Protein AF-A0A7W0QG74-F1 (afdb_monomer_lite)

Radius of gyration: 20.18 Å; chains: 1; bounding box: 49×57×48 Å

pLDDT: mean 87.04, std 14.4, range [30.83, 98.38]

Secondary structure (DSSP, 8-state):
-------PPTTSHHHHHHHHHHHHHHHHHHTTHHHHHHHHHHHHHTTS-HHHHHHHHHHHHSS-HHHHHHHHHHHHHHHHHH--TT---PPPPEEEEEE-PSS--HHHHHHHHHTTPPTTTEEEETTEEEEEEE-SSSEEEEEEEE-TTSSEEEEEEEESSGGGHHHHHHHHHHHTTTT--HHHHHHHHTTSTTTHHHHHHSTT------S-HHHHHHHHHHTTTS-HHHHHHHHHHHHHHHPPBPPHHHHHHHTT--BPPPPHHHHHHS-GGGG---

Structure (mmCIF, N/CA/C/O backbone):
data_AF-A0A7W0QG74-F1
#
_entry.id   AF-A0A7W0QG74-F1
#
loop_
_atom_site.group_PDB
_atom_site.id
_atom_site.type_symbol
_atom_site.label_atom_id
_atom_site.label_alt_id
_atom_site.label_comp_id
_atom_site.label_asym_id
_atom_site.label_entity_id
_atom_site.label_seq_id
_atom_site.pdbx_PDB_ins_code
_atom_site.Cartn_x
_atom_site.Cartn_y
_atom_site.Cartn_z
_atom_site.occupancy
_atom_site.B_iso_or_equiv
_atom_site.auth_seq_id
_atom_site.auth_comp_id
_atom_site.auth_asym_id
_atom_site.auth_atom_id
_atom_site.pdbx_PDB_model_num
ATOM 1 N N . MET A 1 1 ? 2.293 30.621 -24.567 1.00 30.83 1 MET A N 1
ATOM 2 C CA . MET A 1 1 ? 0.925 30.107 -24.345 1.00 30.83 1 MET A CA 1
ATOM 3 C C . MET A 1 1 ? 0.983 29.151 -23.170 1.00 30.83 1 MET A C 1
ATOM 5 O O . MET A 1 1 ? 1.614 28.112 -23.285 1.00 30.83 1 MET A O 1
ATOM 9 N N . SER A 1 2 ? 0.441 29.569 -22.026 1.00 33.12 2 SER A N 1
ATOM 10 C CA . SER A 1 2 ? 0.371 28.753 -20.812 1.00 33.12 2 SER A CA 1
ATOM 11 C C . SER A 1 2 ? -0.749 27.734 -20.999 1.00 33.12 2 SER A C 1
ATOM 13 O O . SER A 1 2 ? -1.915 28.120 -21.055 1.00 33.12 2 SER A O 1
ATOM 15 N N . VAL A 1 3 ? -0.406 26.462 -21.194 1.00 32.09 3 VAL A N 1
ATOM 16 C CA . VAL A 1 3 ? -1.398 25.384 -21.181 1.00 32.09 3 VAL A CA 1
ATOM 17 C C . VAL A 1 3 ? -1.675 25.088 -19.716 1.00 32.09 3 VAL A C 1
ATOM 19 O O . VAL A 1 3 ? -0.795 24.616 -18.999 1.00 32.09 3 VAL A O 1
ATOM 22 N N . ALA A 1 4 ? -2.880 25.427 -19.262 1.00 32.12 4 ALA A N 1
ATOM 23 C CA . ALA A 1 4 ? -3.375 25.002 -17.965 1.00 32.12 4 ALA A CA 1
ATOM 24 C C . ALA A 1 4 ? -3.271 23.472 -17.891 1.00 32.12 4 ALA A C 1
ATOM 26 O O . ALA A 1 4 ? -3.834 22.769 -18.732 1.00 32.12 4 ALA A O 1
ATOM 27 N N . LEU A 1 5 ? -2.519 22.968 -16.912 1.00 40.34 5 LEU A N 1
ATOM 28 C CA . LEU A 1 5 ? -2.449 21.547 -16.589 1.00 40.34 5 LEU A CA 1
ATOM 29 C C . LEU A 1 5 ? -3.816 21.128 -16.036 1.00 40.34 5 LEU A C 1
ATOM 31 O O . LEU A 1 5 ? -4.042 21.125 -14.831 1.00 40.34 5 LEU A O 1
ATOM 35 N N . GLY A 1 6 ? -4.750 20.836 -16.939 1.00 38.78 6 GLY A N 1
ATOM 36 C CA . GLY A 1 6 ? -6.003 20.182 -16.599 1.00 38.78 6 GLY A CA 1
ATOM 37 C C . GLY A 1 6 ? -5.719 18.812 -15.988 1.00 38.78 6 GLY A C 1
ATOM 38 O O . GLY A 1 6 ? -4.772 18.124 -16.385 1.00 38.78 6 GLY A O 1
ATOM 39 N N . THR A 1 7 ? -6.533 18.444 -15.004 1.00 40.59 7 THR A N 1
ATOM 40 C CA . THR A 1 7 ? -6.571 17.120 -14.385 1.00 40.59 7 THR A CA 1
ATOM 41 C C . THR A 1 7 ? -6.903 16.089 -15.467 1.00 40.59 7 THR A C 1
ATOM 43 O O . THR A 1 7 ? -8.057 15.920 -15.849 1.00 40.59 7 THR A O 1
ATOM 46 N N . THR A 1 8 ? -5.880 15.455 -16.036 1.00 51.53 8 THR A N 1
ATOM 47 C CA . THR A 1 8 ? -6.031 14.335 -16.970 1.00 51.53 8 THR A CA 1
ATOM 48 C C . THR A 1 8 ? -6.591 13.142 -16.205 1.00 51.53 8 THR A C 1
ATOM 50 O O . THR A 1 8 ? -6.078 12.811 -15.138 1.00 51.53 8 THR A O 1
ATOM 53 N N . ALA A 1 9 ? -7.648 12.516 -16.723 1.00 40.72 9 ALA A N 1
ATOM 54 C CA . ALA A 1 9 ? -8.235 11.340 -16.090 1.00 40.72 9 ALA A CA 1
ATOM 55 C C . ALA A 1 9 ? -7.225 10.170 -16.084 1.00 40.72 9 ALA A C 1
ATOM 57 O O . ALA A 1 9 ? -6.498 10.011 -17.076 1.00 40.72 9 ALA A O 1
ATOM 58 N N . PRO A 1 10 ? -7.180 9.354 -15.014 1.00 51.50 10 PRO A N 1
ATOM 59 C CA . PRO A 1 10 ? -6.338 8.160 -14.961 1.00 51.50 10 PRO A CA 1
ATOM 60 C C . PRO A 1 10 ? -6.554 7.257 -16.187 1.00 51.50 10 PRO A C 1
ATOM 62 O O . PRO A 1 10 ? -7.698 7.003 -16.562 1.00 51.50 10 PRO A O 1
ATOM 65 N N . GLY A 1 11 ? -5.467 6.790 -16.810 1.00 52.03 11 GLY A N 1
ATOM 66 C CA . GLY A 1 11 ? -5.492 5.920 -17.999 1.00 52.03 11 GLY A CA 1
ATOM 67 C C . GLY A 1 11 ? -5.787 6.622 -19.334 1.00 52.03 11 GLY A C 1
ATOM 68 O O . GLY A 1 11 ? -6.129 5.969 -20.317 1.00 52.03 11 GLY A O 1
ATOM 69 N N . SER A 1 12 ? -5.718 7.957 -19.381 1.00 51.31 12 SER A N 1
ATOM 70 C CA . SER A 1 12 ? -5.762 8.713 -20.641 1.00 51.31 12 SER A CA 1
ATOM 71 C C . SER A 1 12 ? -4.375 8.785 -21.307 1.00 51.31 12 SER A C 1
ATOM 73 O O . SER A 1 12 ? -3.369 8.765 -20.605 1.00 51.31 12 SER A O 1
ATOM 75 N N . PRO A 1 13 ? -4.266 8.983 -22.636 1.00 60.94 13 PRO A N 1
ATOM 76 C CA . PRO A 1 13 ? -2.965 9.003 -23.320 1.00 60.94 13 PRO A CA 1
ATOM 77 C C . PRO A 1 13 ? -1.974 10.046 -22.779 1.00 60.94 13 PRO A C 1
ATOM 79 O O . PRO A 1 13 ? -0.763 9.844 -22.817 1.00 60.94 13 PRO A O 1
ATOM 82 N N . ASP A 1 14 ? -2.476 11.182 -22.286 1.00 57.97 14 ASP A N 1
ATOM 83 C CA . ASP A 1 14 ? -1.641 12.222 -21.678 1.00 57.97 14 ASP A CA 1
ATOM 84 C C . ASP A 1 14 ? -1.279 11.915 -20.218 1.00 57.97 14 ASP A C 1
ATOM 86 O O . ASP A 1 14 ? -0.224 12.351 -19.757 1.00 57.97 14 ASP A O 1
ATOM 90 N N . TRP A 1 15 ? -2.113 11.146 -19.510 1.00 53.53 15 TRP A N 1
ATOM 91 C CA . TRP A 1 15 ? -1.789 10.562 -18.206 1.00 53.53 15 TRP A CA 1
ATOM 92 C C . TRP A 1 15 ? -0.672 9.520 -18.355 1.00 53.53 15 TRP A C 1
ATOM 94 O O . TRP A 1 15 ? 0.360 9.636 -17.702 1.00 53.53 15 TRP A O 1
ATOM 104 N N . ASP A 1 16 ? -0.800 8.606 -19.318 1.00 62.06 16 ASP A N 1
ATOM 105 C CA . ASP A 1 16 ? 0.194 7.558 -19.580 1.00 62.06 16 ASP A CA 1
ATOM 106 C C . ASP A 1 16 ? 1.558 8.143 -19.982 1.00 62.06 16 ASP A C 1
ATOM 108 O O . ASP A 1 16 ? 2.605 7.654 -19.564 1.00 62.06 16 ASP A O 1
ATOM 112 N N . ARG A 1 17 ? 1.570 9.250 -20.741 1.00 69.69 17 ARG A N 1
ATOM 113 C CA . ARG A 1 17 ? 2.806 9.988 -21.057 1.00 69.69 17 ARG A CA 1
ATOM 114 C C . ARG A 1 17 ? 3.457 10.622 -19.829 1.00 69.69 17 ARG A C 1
ATOM 116 O O . ARG A 1 17 ? 4.683 10.680 -19.768 1.00 69.69 17 ARG A O 1
ATOM 123 N N . ARG A 1 18 ? 2.673 11.157 -18.885 1.00 65.06 18 ARG A N 1
ATOM 124 C CA . ARG A 1 18 ? 3.213 11.742 -17.644 1.00 65.06 18 ARG A CA 1
ATOM 125 C C . ARG A 1 18 ? 3.793 10.656 -16.744 1.00 65.06 18 ARG A C 1
ATOM 127 O O . ARG A 1 18 ? 4.914 10.826 -16.263 1.00 65.06 18 ARG A O 1
ATOM 134 N N . ASP A 1 19 ? 3.076 9.547 -16.594 1.00 65.88 19 ASP A N 1
ATOM 135 C CA . ASP A 1 19 ? 3.521 8.379 -15.832 1.00 65.88 19 ASP A CA 1
ATOM 136 C C . ASP A 1 19 ? 4.810 7.791 -16.409 1.00 65.88 19 ASP A C 1
ATOM 138 O O . ASP A 1 19 ? 5.754 7.545 -15.659 1.00 65.88 19 ASP A O 1
ATOM 142 N N . ASP A 1 20 ? 4.914 7.682 -17.737 1.00 78.62 20 ASP A N 1
ATOM 143 C CA . ASP A 1 20 ? 6.142 7.245 -18.411 1.00 78.62 20 ASP A CA 1
ATOM 144 C C . ASP A 1 20 ? 7.333 8.168 -18.103 1.00 78.62 20 ASP A C 1
ATOM 146 O O . ASP A 1 20 ? 8.432 7.703 -17.797 1.00 78.62 20 ASP A O 1
ATOM 150 N N . VAL A 1 21 ? 7.134 9.491 -18.104 1.00 85.81 21 VAL A N 1
ATOM 151 C CA . VAL A 1 21 ? 8.206 10.451 -17.786 1.00 85.81 21 VAL A CA 1
ATOM 152 C C . VAL A 1 21 ? 8.664 10.329 -16.331 1.00 85.81 21 VAL A C 1
ATOM 154 O O . VAL A 1 21 ? 9.871 10.342 -16.079 1.00 85.81 21 VAL A O 1
ATOM 157 N N . VAL A 1 22 ? 7.742 10.202 -15.371 1.00 87.00 22 VAL A N 1
ATOM 158 C CA . VAL A 1 22 ? 8.085 10.047 -13.945 1.00 87.00 22 VAL A CA 1
ATOM 159 C C . VAL A 1 22 ? 8.779 8.707 -13.694 1.00 87.00 22 VAL A C 1
ATOM 161 O O . VAL A 1 22 ? 9.825 8.680 -13.043 1.00 87.00 22 VAL A O 1
ATOM 164 N N . ALA A 1 23 ? 8.266 7.617 -14.268 1.00 81.06 23 ALA A N 1
ATOM 165 C CA . ALA A 1 23 ? 8.884 6.295 -14.221 1.00 81.06 23 ALA A CA 1
ATOM 166 C C . ALA A 1 23 ? 10.320 6.315 -14.760 1.00 81.06 23 ALA A C 1
ATOM 168 O O . ALA A 1 23 ? 11.254 5.877 -14.083 1.00 81.06 23 ALA A O 1
ATOM 169 N N . ARG A 1 24 ? 10.531 6.898 -15.946 1.00 85.31 24 ARG A N 1
ATOM 170 C CA . ARG A 1 24 ? 11.862 7.031 -16.557 1.00 85.31 24 ARG A CA 1
ATOM 171 C C . ARG A 1 24 ? 12.789 7.923 -15.743 1.00 85.31 24 ARG A C 1
ATOM 173 O O . ARG A 1 24 ? 13.964 7.592 -15.596 1.00 85.31 24 ARG A O 1
ATOM 180 N N . ALA A 1 25 ? 12.285 9.026 -15.188 1.00 90.75 25 ALA A N 1
ATOM 181 C CA . ALA A 1 25 ? 13.070 9.881 -14.304 1.00 90.75 25 ALA A CA 1
ATOM 182 C C . ALA A 1 25 ? 13.593 9.097 -13.103 1.00 90.75 25 ALA A C 1
ATOM 184 O O . ALA A 1 25 ? 14.765 9.205 -12.751 1.00 90.75 25 ALA A O 1
ATOM 185 N N . VAL A 1 26 ? 12.736 8.282 -12.497 1.00 87.31 26 VAL A N 1
ATOM 186 C CA . VAL A 1 26 ? 13.091 7.480 -11.333 1.00 87.31 26 VAL A CA 1
ATOM 187 C C . VAL A 1 26 ? 14.023 6.325 -11.673 1.00 87.31 26 VAL A C 1
ATOM 189 O O . VAL A 1 26 ? 14.961 6.092 -10.914 1.00 87.31 26 VAL A O 1
ATOM 192 N N . ALA A 1 27 ? 13.852 5.666 -12.818 1.00 83.19 27 ALA A N 1
ATOM 193 C CA . ALA A 1 27 ? 14.811 4.675 -13.302 1.00 83.19 27 ALA A CA 1
ATOM 194 C C . ALA A 1 27 ? 16.211 5.293 -13.478 1.00 83.19 27 ALA A C 1
ATOM 196 O O . ALA A 1 27 ? 17.191 4.783 -12.944 1.00 83.19 27 ALA A O 1
ATOM 197 N N . LEU A 1 28 ? 16.303 6.469 -14.110 1.00 88.12 28 LEU A N 1
ATOM 198 C CA . LEU A 1 28 ? 17.567 7.199 -14.263 1.00 88.12 28 LEU A CA 1
ATOM 199 C C . LEU A 1 28 ? 18.150 7.670 -12.916 1.00 88.12 28 LEU A C 1
ATOM 201 O O . LEU A 1 28 ? 19.370 7.701 -12.739 1.00 88.12 28 LEU A O 1
ATOM 205 N N . ILE A 1 29 ? 17.302 8.030 -11.946 1.00 89.69 29 ILE A N 1
ATOM 206 C CA . ILE A 1 29 ? 17.726 8.321 -10.568 1.00 89.69 29 ILE A CA 1
ATOM 207 C C . ILE A 1 29 ? 18.303 7.066 -9.905 1.00 89.69 29 ILE A C 1
ATOM 209 O O . ILE A 1 29 ? 19.364 7.148 -9.288 1.00 89.69 29 ILE A O 1
ATOM 213 N N . ALA A 1 30 ? 17.641 5.916 -10.040 1.00 82.25 30 ALA A N 1
ATOM 214 C CA . ALA A 1 30 ? 18.118 4.647 -9.498 1.00 82.25 30 ALA A CA 1
ATOM 215 C C . ALA A 1 30 ? 19.463 4.237 -10.123 1.00 82.25 30 ALA A C 1
ATOM 217 O O . ALA A 1 30 ? 20.359 3.779 -9.412 1.00 82.25 30 ALA A O 1
ATOM 218 N N . ASP A 1 31 ? 19.649 4.532 -11.412 1.00 84.50 31 ASP A N 1
ATOM 219 C CA . ASP A 1 31 ? 20.913 4.371 -12.136 1.00 84.50 31 ASP A CA 1
ATOM 220 C C . ASP A 1 31 ? 21.984 5.400 -11.740 1.00 84.50 31 ASP A C 1
ATOM 222 O O . ASP A 1 31 ? 23.111 5.340 -12.236 1.00 84.50 31 ASP A O 1
ATOM 226 N N . GLY A 1 32 ? 21.684 6.359 -10.859 1.00 86.75 32 GLY A N 1
ATOM 227 C CA . GLY A 1 32 ? 22.629 7.329 -10.299 1.00 86.75 32 GLY A CA 1
ATOM 228 C C . GLY A 1 32 ? 22.914 8.551 -11.179 1.00 86.75 32 GLY A C 1
ATOM 229 O O . GLY A 1 32 ? 23.973 9.172 -11.052 1.00 86.75 32 GLY A O 1
ATOM 230 N N . VAL A 1 33 ? 22.026 8.887 -12.123 1.00 91.56 33 VAL A N 1
ATOM 231 C CA . VAL A 1 33 ? 22.205 10.048 -13.019 1.00 91.56 33 VAL A CA 1
ATOM 232 C C . VAL A 1 33 ? 22.260 11.359 -12.237 1.00 91.56 33 VAL A C 1
ATOM 234 O O . VAL A 1 33 ? 23.093 12.212 -12.540 1.00 91.56 33 VAL A O 1
ATOM 237 N N . VAL A 1 34 ? 21.429 11.522 -11.202 1.00 93.75 34 VAL A N 1
ATOM 238 C CA . VAL A 1 34 ? 21.395 12.761 -10.406 1.00 93.75 34 VAL A CA 1
ATOM 239 C C . VAL A 1 34 ? 22.715 12.995 -9.679 1.00 93.75 34 VAL A C 1
ATOM 241 O O . VAL A 1 34 ? 23.185 14.127 -9.613 1.00 93.75 34 VAL A O 1
ATOM 244 N N . GLU A 1 35 ? 23.349 11.947 -9.172 1.00 91.88 35 GLU A N 1
ATOM 245 C CA . GLU A 1 35 ? 24.646 12.024 -8.511 1.00 91.88 35 GLU A CA 1
ATOM 246 C C . GLU A 1 35 ? 25.774 12.354 -9.489 1.00 91.88 35 GLU A C 1
ATOM 248 O O . GLU A 1 35 ? 26.699 13.077 -9.123 1.00 91.88 35 GLU A O 1
ATOM 253 N N . ARG A 1 36 ? 25.709 11.830 -10.719 1.00 93.62 36 ARG A N 1
ATOM 254 C CA . ARG A 1 36 ? 26.743 12.049 -11.740 1.00 93.62 36 ARG A CA 1
ATOM 255 C C . ARG A 1 36 ? 26.624 13.395 -12.447 1.00 93.62 36 ARG A C 1
ATOM 257 O O . ARG A 1 36 ? 27.647 13.992 -12.760 1.00 93.62 36 ARG A O 1
ATOM 264 N N . ALA A 1 37 ? 25.404 13.842 -12.731 1.00 93.38 37 ALA A N 1
ATOM 265 C CA . ALA A 1 37 ? 25.154 14.954 -13.648 1.00 93.38 37 ALA A CA 1
ATOM 266 C C . ALA A 1 37 ? 24.103 15.968 -13.156 1.00 93.38 37 ALA A C 1
ATOM 268 O O . ALA A 1 37 ? 23.914 17.021 -13.763 1.00 93.38 37 ALA A O 1
ATOM 269 N N . GLY A 1 38 ? 23.442 15.700 -12.028 1.00 94.56 38 GLY A N 1
ATOM 270 C CA . GLY A 1 38 ? 22.448 16.596 -11.445 1.00 94.56 38 GLY A CA 1
ATOM 271 C C . GLY A 1 38 ? 21.058 16.511 -12.086 1.00 94.56 38 GLY A C 1
ATOM 272 O O . GLY A 1 38 ? 20.815 15.820 -13.073 1.00 94.56 38 GLY A O 1
ATOM 273 N N . VAL A 1 39 ? 20.110 17.238 -11.488 1.00 95.00 39 VAL A N 1
ATOM 274 C CA . VAL A 1 39 ? 18.685 17.219 -11.881 1.00 95.00 39 VAL A CA 1
ATOM 275 C C . VAL A 1 39 ? 18.440 17.917 -13.224 1.00 95.00 39 VAL A C 1
ATOM 277 O O . VAL A 1 39 ? 17.511 17.557 -13.942 1.00 95.00 39 VAL A O 1
ATOM 280 N N . THR A 1 40 ? 19.265 18.903 -13.582 1.00 95.75 40 THR A N 1
ATOM 281 C CA . THR A 1 40 ? 19.149 19.600 -14.871 1.00 95.75 40 THR A CA 1
ATOM 282 C C . THR A 1 40 ? 19.456 18.667 -16.037 1.00 95.75 40 THR A C 1
ATOM 284 O O . THR A 1 40 ? 18.688 18.636 -16.996 1.00 95.75 40 THR A O 1
ATOM 287 N N . GLU A 1 41 ? 20.522 17.870 -15.934 1.00 94.88 41 GLU A N 1
ATOM 288 C CA . GLU A 1 41 ? 20.871 16.901 -16.977 1.00 94.88 41 GLU A CA 1
ATOM 289 C C . GLU A 1 41 ? 19.837 15.778 -17.058 1.00 94.88 41 GLU A C 1
ATOM 291 O O . GLU A 1 41 ? 19.390 15.432 -18.146 1.00 94.88 41 GLU A O 1
ATOM 296 N N . LEU A 1 42 ? 19.362 15.283 -15.909 1.00 95.06 42 LEU A N 1
ATOM 297 C CA . LEU A 1 42 ? 18.246 14.337 -15.864 1.00 95.06 42 LEU A CA 1
ATOM 298 C C . LEU A 1 42 ? 17.026 14.853 -16.649 1.00 95.06 42 LEU A C 1
ATOM 300 O O . L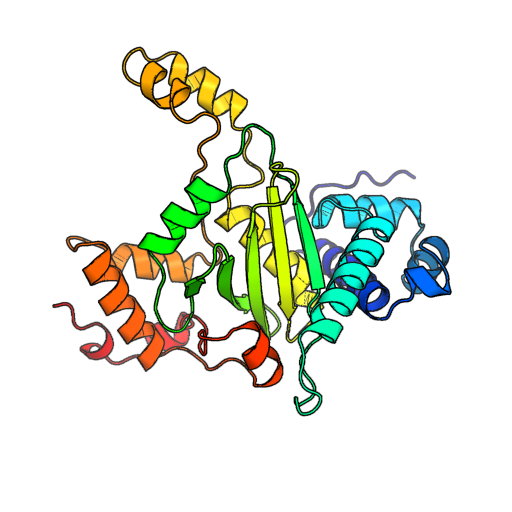EU A 1 42 ? 16.443 14.116 -17.439 1.00 95.06 42 LEU A O 1
ATOM 304 N N . ALA A 1 43 ? 16.643 16.118 -16.452 1.00 94.88 43 ALA A N 1
ATOM 305 C CA . ALA A 1 43 ? 15.521 16.722 -17.168 1.00 94.88 43 ALA A CA 1
ATOM 306 C C . ALA A 1 43 ? 15.789 16.831 -18.680 1.00 94.88 43 ALA A C 1
ATOM 308 O O . ALA A 1 43 ? 14.911 16.510 -19.482 1.00 94.88 43 ALA A O 1
ATOM 309 N N . SER A 1 44 ? 17.020 17.196 -19.060 1.00 93.25 44 SER A N 1
ATOM 310 C CA . SER A 1 44 ? 17.480 17.238 -20.455 1.00 93.25 44 SER A CA 1
ATOM 311 C C . SER A 1 44 ? 17.352 15.872 -21.142 1.00 93.25 44 SER A C 1
ATOM 313 O O . SER A 1 44 ? 16.769 15.777 -22.221 1.00 93.25 44 SER A O 1
ATOM 315 N N . MET A 1 45 ? 17.782 14.790 -20.479 1.00 91.50 45 MET A N 1
ATOM 316 C CA . MET A 1 45 ? 17.660 13.409 -20.981 1.00 91.50 45 MET A CA 1
ATOM 317 C C . MET A 1 45 ? 16.205 12.967 -21.205 1.00 91.50 45 MET A C 1
ATOM 319 O O . MET A 1 45 ? 15.935 12.093 -22.030 1.00 91.50 45 MET A O 1
ATOM 323 N N . LEU A 1 46 ? 15.265 13.563 -20.471 1.00 92.12 46 LEU A N 1
ATOM 324 C CA . LEU A 1 46 ? 13.827 13.310 -20.590 1.00 92.12 46 LEU A CA 1
ATOM 325 C C . LEU A 1 46 ? 13.131 14.271 -21.566 1.00 92.12 46 LEU A C 1
ATOM 327 O O . LEU A 1 46 ? 11.932 14.137 -21.796 1.00 92.12 46 LEU A O 1
ATOM 331 N N . GLY A 1 47 ? 13.860 15.232 -22.141 1.00 92.19 47 GLY A N 1
ATOM 332 C CA . GLY A 1 47 ? 13.321 16.218 -23.076 1.00 92.19 47 GLY A CA 1
ATOM 333 C C . GLY A 1 47 ? 12.402 17.263 -22.435 1.00 92.19 47 GLY A C 1
ATOM 334 O O . GLY A 1 47 ? 11.587 17.855 -23.141 1.00 92.19 47 GLY A O 1
ATOM 335 N N . ILE A 1 48 ? 12.506 17.500 -21.120 1.00 93.81 48 ILE A N 1
ATOM 336 C CA . ILE A 1 48 ? 11.676 18.472 -20.387 1.00 93.81 48 ILE A CA 1
ATOM 337 C C . ILE A 1 48 ? 12.517 19.448 -19.555 1.00 93.81 48 ILE A C 1
ATOM 339 O O . ILE A 1 48 ? 13.690 19.222 -19.268 1.00 93.81 48 ILE A O 1
ATOM 343 N N . GLY A 1 49 ? 11.919 20.567 -19.139 1.00 94.88 49 GLY A N 1
ATOM 344 C CA . GLY A 1 49 ? 12.594 21.533 -18.270 1.00 94.88 49 GLY A CA 1
ATOM 345 C C . GLY A 1 49 ? 12.727 21.033 -16.826 1.00 94.88 49 GLY A C 1
ATOM 346 O O . GLY A 1 49 ? 11.813 20.410 -16.293 1.00 94.88 49 GLY A O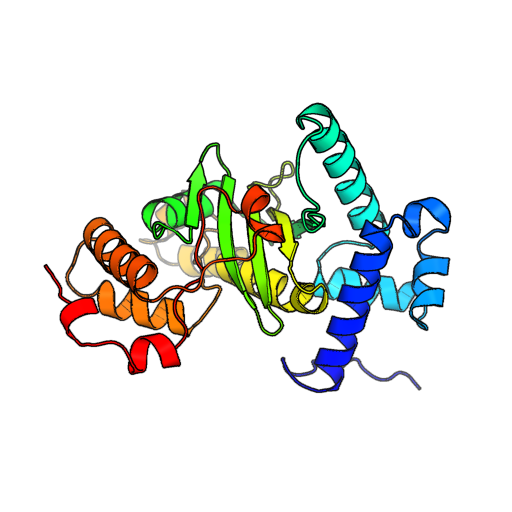 1
ATOM 347 N N . ALA A 1 50 ? 13.819 21.383 -16.135 1.00 94.50 50 ALA A N 1
ATOM 348 C CA . ALA A 1 50 ? 14.060 20.957 -14.748 1.00 94.50 50 ALA A CA 1
ATOM 349 C C . ALA A 1 50 ? 12.951 21.379 -13.765 1.00 94.50 50 ALA A C 1
ATOM 351 O O . ALA A 1 50 ? 12.645 20.654 -12.820 1.00 94.50 50 ALA A O 1
ATOM 352 N N . ARG A 1 51 ? 12.321 22.540 -13.985 1.00 93.06 51 ARG A N 1
ATOM 353 C CA . ARG A 1 51 ? 11.165 22.980 -13.193 1.00 93.06 51 ARG A CA 1
ATOM 354 C C . ARG A 1 51 ? 9.955 22.070 -13.410 1.00 93.06 51 ARG A C 1
ATOM 356 O O . ARG A 1 51 ? 9.376 21.613 -12.436 1.00 93.06 51 ARG A O 1
ATOM 363 N N . GLN A 1 52 ? 9.640 21.768 -14.668 1.00 92.25 52 GLN A N 1
ATOM 364 C CA . GLN A 1 52 ? 8.544 20.873 -15.033 1.00 92.25 52 GLN A CA 1
ATOM 365 C C . GLN A 1 52 ? 8.781 19.454 -14.499 1.00 92.25 52 GLN A C 1
ATOM 367 O O . GLN A 1 52 ? 7.857 18.848 -13.971 1.00 92.25 52 GLN A O 1
ATOM 372 N N . LEU A 1 53 ? 10.020 18.949 -14.565 1.00 93.56 53 LEU A N 1
ATOM 373 C CA . LEU A 1 53 ? 10.388 17.669 -13.956 1.00 93.56 53 LEU A CA 1
ATOM 374 C C . LEU A 1 53 ? 10.139 17.681 -12.444 1.00 93.56 53 LEU A C 1
ATOM 376 O O . LEU A 1 53 ? 9.535 16.753 -11.919 1.00 93.56 53 LEU A O 1
ATOM 380 N N . ASN A 1 54 ? 10.591 18.723 -11.739 1.00 93.19 54 ASN A N 1
ATOM 381 C CA . ASN A 1 54 ? 10.346 18.842 -10.301 1.00 93.19 54 ASN A CA 1
ATOM 382 C C . ASN A 1 54 ? 8.847 18.881 -9.987 1.00 93.19 54 ASN A C 1
ATOM 384 O O . ASN A 1 54 ? 8.413 18.168 -9.092 1.00 93.19 54 ASN A O 1
ATOM 388 N N . GLU A 1 55 ? 8.068 19.682 -10.714 1.00 89.81 55 GLU A N 1
ATOM 389 C CA . GLU A 1 55 ? 6.619 19.787 -10.526 1.00 89.81 55 GLU A CA 1
ATOM 390 C C . GLU A 1 55 ? 5.925 18.434 -10.756 1.00 89.81 55 GLU A C 1
ATOM 392 O O . GLU A 1 55 ? 5.151 18.013 -9.901 1.00 89.81 55 GLU A O 1
ATOM 397 N N . LEU A 1 56 ? 6.256 17.709 -11.831 1.00 89.56 56 LEU A N 1
ATOM 398 C CA . LEU A 1 56 ? 5.709 16.373 -12.109 1.00 89.56 56 LEU A CA 1
ATOM 399 C C . LEU A 1 56 ? 6.066 15.359 -11.017 1.00 89.56 56 LEU A C 1
ATOM 401 O O . LEU A 1 56 ? 5.184 14.715 -10.462 1.00 89.56 56 LEU A O 1
ATOM 405 N N . VAL A 1 57 ? 7.347 15.243 -10.662 1.00 88.56 57 VAL A N 1
ATOM 406 C CA . VAL A 1 57 ? 7.810 14.243 -9.684 1.00 88.56 57 VAL A CA 1
ATOM 407 C C . VAL A 1 57 ? 7.272 14.549 -8.283 1.00 88.56 57 VAL A C 1
ATOM 409 O O . VAL A 1 57 ? 6.888 13.633 -7.562 1.00 88.56 57 VAL A O 1
ATOM 412 N N . VAL A 1 58 ? 7.181 15.824 -7.896 1.00 88.25 58 VAL A N 1
ATOM 413 C CA . VAL A 1 58 ? 6.556 16.214 -6.624 1.00 88.25 58 VAL A CA 1
ATOM 414 C C . VAL A 1 58 ? 5.057 15.929 -6.640 1.00 88.25 58 VAL A C 1
ATOM 416 O O . VAL A 1 58 ? 4.537 15.472 -5.627 1.00 88.25 58 VAL A O 1
ATOM 419 N N . THR A 1 59 ? 4.378 16.165 -7.763 1.00 83.81 59 THR A N 1
ATOM 420 C CA . THR A 1 59 ? 2.940 15.892 -7.893 1.00 83.81 59 THR A CA 1
ATOM 421 C C . THR A 1 59 ? 2.646 14.400 -7.754 1.00 83.81 59 THR A C 1
ATOM 423 O O . THR A 1 59 ? 1.794 14.032 -6.953 1.00 83.81 59 THR A O 1
ATOM 426 N N . GLU A 1 60 ? 3.386 13.546 -8.463 1.00 81.19 60 GLU A N 1
ATOM 427 C CA . GLU A 1 60 ? 3.106 12.104 -8.490 1.00 81.19 60 GLU A CA 1
ATOM 428 C C . GLU A 1 60 ? 3.698 11.347 -7.290 1.00 81.19 60 GLU A C 1
ATOM 430 O O . GLU A 1 60 ? 3.088 10.416 -6.766 1.00 81.19 60 GLU A O 1
ATOM 435 N N . LEU A 1 61 ? 4.891 11.735 -6.82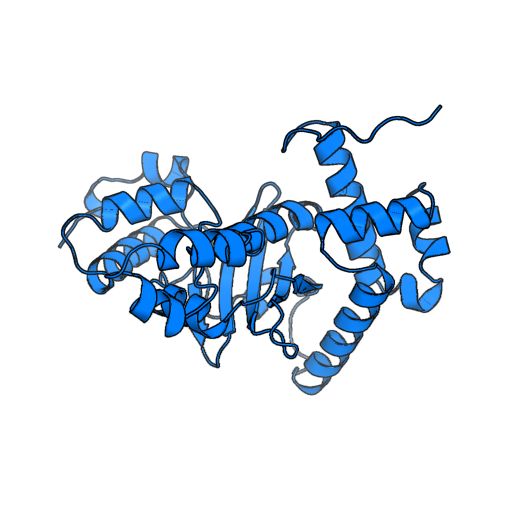1 1.00 81.31 61 LEU A N 1
ATOM 436 C CA . LEU A 1 61 ? 5.649 10.977 -5.812 1.00 81.31 61 LEU A CA 1
ATOM 437 C C . LEU A 1 61 ? 5.804 11.706 -4.470 1.00 81.31 61 LEU A C 1
ATOM 439 O O . LEU A 1 61 ? 6.335 11.130 -3.521 1.00 81.31 61 LEU A O 1
ATOM 443 N N . GLY A 1 62 ? 5.382 12.969 -4.364 1.00 79.31 62 GLY A N 1
ATOM 444 C CA . GLY A 1 62 ? 5.469 13.756 -3.127 1.00 79.31 62 GLY A CA 1
ATOM 445 C C . GLY A 1 62 ? 6.888 14.181 -2.723 1.00 79.31 62 GLY A C 1
ATOM 446 O O . GLY A 1 62 ? 7.082 14.709 -1.627 1.00 79.31 62 GLY A O 1
ATOM 447 N N . ALA A 1 63 ? 7.899 13.966 -3.573 1.00 85.19 63 ALA A N 1
ATOM 448 C CA . ALA A 1 63 ? 9.300 14.270 -3.283 1.00 85.19 63 ALA A CA 1
ATOM 449 C C . ALA A 1 63 ? 10.036 14.818 -4.512 1.00 85.19 63 ALA A C 1
ATOM 451 O O . ALA A 1 63 ? 9.694 14.512 -5.646 1.00 85.19 63 ALA A O 1
ATOM 452 N N . THR A 1 64 ? 11.084 15.620 -4.302 1.00 90.94 64 THR A N 1
ATOM 453 C CA . THR A 1 64 ? 11.910 16.116 -5.415 1.00 90.94 64 THR A CA 1
ATOM 454 C C . THR A 1 64 ? 12.845 15.021 -5.951 1.00 90.94 64 THR A C 1
ATOM 456 O O . THR A 1 64 ? 13.299 14.183 -5.163 1.00 90.94 64 THR A O 1
ATOM 459 N N . PRO A 1 65 ? 13.253 15.061 -7.238 1.00 92.44 65 PRO A N 1
ATOM 460 C CA . PRO A 1 65 ? 14.243 14.143 -7.812 1.00 92.44 65 PRO A CA 1
ATOM 461 C C . PRO A 1 65 ? 15.518 14.006 -6.965 1.00 92.44 65 PRO A C 1
ATOM 463 O O . PRO A 1 65 ? 16.002 12.905 -6.720 1.00 92.44 65 PRO A O 1
ATOM 466 N N . ALA A 1 66 ? 16.032 15.123 -6.439 1.00 92.00 66 ALA A N 1
ATOM 467 C CA . ALA A 1 66 ? 17.218 15.127 -5.583 1.00 92.00 66 ALA A CA 1
ATOM 468 C C . ALA A 1 66 ? 16.989 14.453 -4.218 1.00 92.00 66 ALA A C 1
ATOM 470 O O . ALA A 1 66 ? 17.914 13.861 -3.659 1.00 92.00 66 ALA A O 1
ATOM 471 N N . LYS A 1 67 ? 15.776 14.552 -3.653 1.00 87.94 67 LYS A N 1
ATOM 472 C CA . LYS A 1 67 ? 15.418 13.832 -2.424 1.00 87.94 67 LYS A CA 1
ATOM 473 C C . LYS A 1 67 ? 15.326 12.330 -2.691 1.00 87.94 67 LYS A C 1
ATOM 475 O O . LYS A 1 67 ? 15.923 11.578 -1.929 1.00 87.94 67 LYS A O 1
ATOM 480 N N . ILE A 1 68 ? 14.675 11.924 -3.782 1.00 86.69 68 ILE A N 1
ATOM 481 C CA . ILE A 1 68 ? 14.559 10.512 -4.183 1.00 86.69 68 ILE A CA 1
ATOM 482 C C . ILE A 1 68 ? 15.951 9.895 -4.378 1.00 86.69 68 ILE A C 1
ATOM 484 O O . ILE A 1 68 ? 16.242 8.864 -3.778 1.00 86.69 68 ILE A O 1
ATOM 488 N N . ALA A 1 69 ? 16.849 10.566 -5.109 1.00 87.31 69 ALA A N 1
ATOM 489 C CA . ALA A 1 69 ? 18.230 10.110 -5.309 1.00 87.31 69 ALA A CA 1
ATOM 490 C C . ALA A 1 69 ? 18.976 9.901 -3.977 1.00 87.31 69 ALA A C 1
ATOM 492 O O . ALA A 1 69 ? 19.553 8.846 -3.706 1.00 87.31 69 ALA A O 1
ATOM 493 N N . ARG A 1 70 ? 18.882 10.884 -3.071 1.00 87.19 70 ARG A N 1
ATOM 494 C CA . ARG A 1 70 ? 19.511 10.822 -1.745 1.00 87.19 70 ARG A CA 1
ATOM 495 C C . ARG A 1 70 ? 18.985 9.661 -0.901 1.00 87.19 70 ARG A C 1
ATOM 497 O O . ARG A 1 70 ? 19.779 8.979 -0.246 1.00 87.19 70 ARG A O 1
ATOM 504 N N . ASP A 1 71 ? 17.670 9.466 -0.883 1.00 82.38 71 ASP A N 1
ATOM 505 C CA . ASP A 1 71 ? 17.014 8.435 -0.079 1.00 82.38 71 ASP A CA 1
ATOM 506 C C . ASP A 1 71 ? 17.322 7.034 -0.638 1.00 82.38 71 ASP A C 1
ATOM 508 O O . ASP A 1 71 ? 17.688 6.133 0.126 1.00 82.38 71 ASP A O 1
ATOM 512 N N . HIS A 1 72 ? 17.321 6.883 -1.967 1.00 81.62 72 HIS A N 1
ATOM 513 C CA . HIS A 1 72 ? 17.747 5.672 -2.672 1.00 81.62 72 HIS A CA 1
ATOM 514 C C . HIS A 1 72 ? 19.214 5.312 -2.376 1.00 81.62 72 HIS A C 1
ATOM 516 O O . HIS A 1 72 ? 19.517 4.193 -1.957 1.00 81.62 72 HIS A O 1
ATOM 522 N N . ARG A 1 73 ? 20.144 6.271 -2.465 1.00 81.56 73 ARG A N 1
ATOM 523 C CA . ARG A 1 73 ? 21.563 6.042 -2.139 1.00 81.56 73 ARG A CA 1
ATOM 524 C C . ARG A 1 73 ? 21.759 5.578 -0.695 1.00 81.56 73 ARG A C 1
ATOM 526 O O . ARG A 1 73 ? 22.512 4.637 -0.443 1.00 81.56 73 ARG A O 1
ATOM 533 N N . ARG A 1 74 ? 21.096 6.226 0.271 1.00 78.19 74 ARG A N 1
ATOM 534 C CA . ARG A 1 74 ? 21.160 5.824 1.690 1.00 78.19 74 ARG A CA 1
ATOM 535 C C . ARG A 1 74 ? 20.678 4.388 1.890 1.00 78.19 74 ARG A C 1
ATOM 537 O O . ARG A 1 74 ? 21.213 3.675 2.737 1.00 78.19 74 ARG A O 1
ATOM 544 N N . ALA A 1 75 ? 19.683 3.960 1.121 1.00 67.88 75 ALA A N 1
ATOM 545 C CA . ALA A 1 75 ? 19.172 2.599 1.151 1.00 67.88 75 ALA A CA 1
ATOM 546 C C . ALA A 1 75 ? 20.154 1.576 0.579 1.00 67.88 75 ALA A C 1
ATOM 548 O O . ALA A 1 75 ? 20.429 0.588 1.255 1.00 67.88 75 ALA A O 1
ATOM 549 N N . ILE A 1 76 ? 20.732 1.834 -0.601 1.00 73.44 76 ILE A N 1
ATOM 550 C CA . ILE A 1 76 ? 21.743 0.947 -1.199 1.00 73.44 76 ILE A CA 1
ATOM 551 C C . ILE A 1 76 ? 22.903 0.734 -0.231 1.00 73.44 76 ILE A C 1
ATOM 553 O O . ILE A 1 76 ? 23.311 -0.403 -0.013 1.00 73.44 76 ILE A O 1
ATOM 557 N N . VAL A 1 77 ? 23.408 1.807 0.388 1.00 75.06 77 VAL A N 1
ATOM 558 C CA . VAL A 1 77 ? 24.508 1.713 1.360 1.00 75.06 77 VAL A CA 1
ATOM 559 C C . VAL A 1 77 ? 24.107 0.860 2.568 1.00 75.06 77 VAL A C 1
ATOM 561 O O . VAL A 1 77 ? 24.870 -0.016 2.961 1.00 75.06 77 VAL A O 1
ATOM 564 N N . ARG A 1 78 ? 22.901 1.048 3.125 1.00 68.19 78 ARG A N 1
ATOM 565 C CA . ARG A 1 78 ? 22.394 0.209 4.229 1.00 68.19 78 ARG A CA 1
ATOM 566 C C . ARG A 1 78 ? 22.247 -1.261 3.829 1.00 68.19 78 ARG A C 1
ATOM 568 O O . ARG A 1 78 ? 22.654 -2.131 4.588 1.00 68.19 78 ARG A O 1
ATOM 575 N N . SER A 1 79 ? 21.711 -1.532 2.641 1.00 63.00 79 SER A N 1
ATOM 576 C CA . SER A 1 79 ? 21.516 -2.890 2.119 1.00 63.00 79 SER A CA 1
ATOM 577 C C . SER A 1 79 ? 22.839 -3.585 1.775 1.00 63.00 79 SER A C 1
ATOM 579 O O . SER A 1 79 ? 22.990 -4.784 1.976 1.00 63.00 79 SER A O 1
ATOM 581 N N . ALA A 1 80 ? 23.845 -2.851 1.295 1.00 66.81 80 ALA A N 1
ATOM 582 C CA . ALA A 1 80 ? 25.175 -3.401 1.035 1.00 66.81 80 ALA A CA 1
ATOM 583 C C . ALA A 1 80 ? 25.873 -3.889 2.316 1.00 66.81 80 ALA A C 1
ATOM 585 O O . ALA A 1 80 ? 26.628 -4.852 2.262 1.00 66.81 80 ALA A O 1
ATOM 586 N N . ILE A 1 81 ? 25.587 -3.266 3.463 1.00 66.50 81 ILE A N 1
ATOM 587 C CA . ILE A 1 81 ? 26.133 -3.675 4.766 1.00 66.50 81 ILE A CA 1
ATOM 588 C C . ILE A 1 81 ? 25.459 -4.964 5.277 1.00 66.50 81 ILE A C 1
ATOM 590 O O . ILE A 1 81 ? 26.062 -5.694 6.060 1.00 66.50 81 ILE A O 1
ATOM 594 N N . SER A 1 82 ? 24.238 -5.274 4.825 1.00 60.09 82 SER A N 1
ATOM 595 C CA . SER A 1 82 ? 23.455 -6.431 5.284 1.00 60.09 82 SER A CA 1
ATOM 596 C C . SER A 1 82 ? 23.381 -7.613 4.304 1.00 60.09 82 SER A C 1
ATOM 598 O O . SER A 1 82 ? 22.832 -8.651 4.671 1.00 60.09 82 SER A O 1
ATOM 600 N N . ARG A 1 83 ? 23.916 -7.504 3.076 1.00 55.53 83 ARG A N 1
ATOM 601 C CA . ARG A 1 83 ? 23.824 -8.564 2.047 1.00 55.53 83 ARG A CA 1
ATOM 602 C C . ARG A 1 83 ? 25.050 -9.481 1.987 1.00 55.53 83 ARG A C 1
ATOM 604 O O . ARG A 1 83 ? 26.188 -9.024 2.009 1.00 55.53 83 ARG A O 1
ATOM 611 N N . SER A 1 84 ? 24.800 -10.781 1.796 1.00 47.81 84 SER A N 1
ATOM 612 C CA . SER A 1 84 ? 25.800 -11.763 1.344 1.00 47.81 84 SER A CA 1
ATOM 613 C C . SER A 1 84 ? 25.942 -11.752 -0.195 1.00 47.81 84 SER A C 1
ATOM 615 O O . SER A 1 84 ? 24.948 -11.545 -0.890 1.00 47.81 84 SER A O 1
ATOM 617 N N . PRO A 1 85 ? 27.146 -11.988 -0.753 1.00 47.56 85 PRO A N 1
ATOM 618 C CA . PRO A 1 85 ? 27.488 -11.702 -2.158 1.00 47.56 85 PRO A CA 1
ATOM 619 C C . PRO A 1 85 ? 26.961 -12.690 -3.227 1.00 47.56 85 PRO A C 1
ATOM 621 O O . PRO A 1 85 ? 27.387 -12.612 -4.373 1.00 47.56 85 PRO A O 1
ATOM 624 N N . THR A 1 86 ? 26.050 -13.612 -2.903 1.00 42.41 86 THR A N 1
ATOM 625 C CA . THR A 1 86 ? 25.647 -14.733 -3.787 1.00 42.41 86 THR A CA 1
ATOM 626 C C . THR A 1 86 ? 24.215 -14.665 -4.343 1.00 42.41 86 THR A C 1
ATOM 628 O O . THR A 1 86 ? 23.677 -15.682 -4.777 1.00 42.41 86 THR A O 1
ATOM 631 N N . ALA A 1 87 ? 23.574 -13.493 -4.368 1.00 52.00 87 ALA A N 1
ATOM 632 C CA . ALA A 1 87 ? 22.218 -13.353 -4.910 1.00 52.00 87 ALA A CA 1
ATOM 633 C C . ALA A 1 87 ? 22.198 -13.133 -6.441 1.00 52.00 87 ALA A C 1
ATOM 635 O O . ALA A 1 87 ? 23.023 -12.401 -6.985 1.00 52.00 87 ALA A O 1
ATOM 636 N N . ALA A 1 88 ? 21.230 -13.766 -7.116 1.00 49.34 88 ALA A N 1
ATOM 637 C CA . ALA A 1 88 ? 20.880 -13.563 -8.528 1.00 49.34 88 ALA A CA 1
ATOM 638 C C . ALA A 1 88 ? 20.524 -12.086 -8.831 1.00 49.34 88 ALA A C 1
ATOM 640 O O . ALA A 1 88 ? 20.241 -11.345 -7.887 1.00 49.34 88 ALA A O 1
ATOM 641 N N . PRO A 1 89 ? 20.504 -11.635 -10.106 1.00 51.06 89 PRO A N 1
ATOM 642 C CA . PRO A 1 89 ? 20.089 -10.272 -10.437 1.00 51.06 89 PRO A CA 1
ATOM 643 C C . PRO A 1 89 ? 18.644 -10.029 -9.976 1.00 51.06 89 PRO A C 1
ATOM 645 O O . PRO A 1 89 ? 17.691 -10.547 -10.550 1.00 51.06 89 PRO A O 1
ATOM 648 N N . THR A 1 90 ? 18.502 -9.269 -8.894 1.00 60.19 90 THR A N 1
ATOM 649 C CA . THR A 1 90 ? 17.227 -8.779 -8.366 1.00 60.19 90 THR A CA 1
ATOM 650 C C . THR A 1 90 ? 16.887 -7.456 -9.029 1.00 60.19 90 THR A C 1
ATOM 652 O O . THR A 1 90 ? 17.790 -6.648 -9.264 1.00 60.19 90 THR A O 1
ATOM 655 N N . ALA A 1 91 ? 15.602 -7.195 -9.263 1.00 69.38 91 ALA A N 1
ATOM 656 C CA . ALA A 1 91 ? 15.165 -5.847 -9.599 1.00 69.38 91 ALA A CA 1
ATOM 657 C C . ALA A 1 91 ? 15.607 -4.876 -8.486 1.00 69.38 91 ALA A C 1
ATOM 659 O O . ALA A 1 91 ? 15.566 -5.208 -7.297 1.00 69.38 91 ALA A O 1
ATOM 660 N N . SER A 1 92 ? 16.108 -3.701 -8.873 1.00 75.25 92 SER A N 1
ATOM 661 C CA . SER A 1 92 ? 16.634 -2.727 -7.915 1.00 75.25 92 SER A CA 1
ATOM 662 C C . SER A 1 92 ? 15.481 -2.083 -7.142 1.00 75.25 92 SER A C 1
ATOM 664 O O . SER A 1 92 ? 14.605 -1.481 -7.765 1.00 75.25 92 SER A O 1
ATOM 666 N N . PRO A 1 93 ? 15.463 -2.171 -5.801 1.00 84.44 93 PRO A N 1
ATOM 667 C CA . PRO A 1 93 ? 14.411 -1.561 -5.009 1.00 84.44 93 PRO A CA 1
ATOM 668 C C . PRO A 1 93 ? 14.536 -0.036 -5.027 1.00 84.44 93 PRO A C 1
ATOM 670 O O . PRO A 1 93 ? 15.576 0.533 -4.691 1.00 84.44 93 PRO A O 1
ATOM 673 N N . LEU A 1 94 ? 13.439 0.633 -5.349 1.00 85.75 94 LEU A N 1
ATOM 674 C CA . LEU A 1 94 ? 13.275 2.068 -5.225 1.00 85.75 94 LEU A CA 1
ATOM 675 C C . LEU A 1 94 ? 12.816 2.429 -3.812 1.00 85.75 94 LEU A C 1
ATOM 677 O O . LEU A 1 94 ? 11.935 1.779 -3.259 1.00 85.75 94 LEU A O 1
ATOM 681 N N . ARG A 1 95 ? 13.348 3.514 -3.244 1.00 85.12 95 ARG A N 1
ATOM 682 C CA . ARG A 1 95 ? 12.866 4.052 -1.966 1.00 85.12 95 ARG A CA 1
ATOM 683 C C . ARG A 1 95 ? 12.146 5.376 -2.141 1.00 85.12 95 ARG A C 1
ATOM 685 O O . ARG A 1 95 ? 12.692 6.308 -2.725 1.00 85.12 95 ARG A O 1
ATOM 692 N N . LEU A 1 96 ? 10.948 5.451 -1.578 1.00 86.62 96 LEU A N 1
ATOM 693 C CA . LEU A 1 96 ? 10.059 6.602 -1.626 1.00 86.62 96 LEU A CA 1
ATOM 694 C C . LEU A 1 96 ? 9.605 6.955 -0.213 1.00 86.62 96 LEU A C 1
ATOM 696 O O . LEU A 1 96 ? 9.377 6.073 0.607 1.00 86.62 96 LEU A O 1
ATOM 700 N N . ALA A 1 97 ? 9.437 8.245 0.052 1.00 87.00 97 ALA A N 1
ATOM 701 C CA . ALA A 1 97 ? 8.772 8.726 1.256 1.00 87.00 97 ALA A CA 1
ATOM 702 C C . ALA A 1 97 ? 7.428 9.316 0.832 1.00 87.00 97 ALA A C 1
ATOM 704 O O . ALA A 1 97 ? 7.398 10.349 0.161 1.00 87.00 97 ALA A O 1
ATOM 705 N N . LEU A 1 98 ? 6.329 8.655 1.192 1.00 89.94 98 LEU A N 1
ATOM 706 C CA . LEU A 1 98 ? 4.983 9.105 0.855 1.00 89.94 98 LEU A CA 1
ATOM 707 C C . LEU A 1 98 ? 4.400 9.861 2.048 1.00 89.94 98 LEU A C 1
ATOM 709 O O . LEU A 1 98 ? 4.087 9.276 3.086 1.00 89.94 98 LEU A O 1
ATOM 713 N N . GLY A 1 99 ? 4.280 11.179 1.898 1.00 88.69 99 GLY A N 1
ATOM 714 C CA . GLY A 1 99 ? 3.714 12.050 2.925 1.00 88.69 99 GLY A CA 1
ATOM 715 C C . GLY A 1 99 ? 2.199 11.895 3.066 1.00 88.69 99 GLY A C 1
ATOM 716 O O . GLY A 1 99 ? 1.493 11.705 2.070 1.00 88.69 99 GLY A O 1
ATOM 717 N N . ALA A 1 100 ? 1.726 12.037 4.303 1.00 90.88 100 ALA A N 1
ATOM 718 C CA . ALA A 1 100 ? 0.325 12.172 4.680 1.00 90.88 100 ALA A CA 1
ATOM 719 C C . ALA A 1 100 ? 0.083 13.546 5.318 1.00 90.88 100 ALA A C 1
ATOM 721 O O . ALA A 1 100 ? 0.981 14.128 5.933 1.00 90.88 100 ALA A O 1
ATOM 722 N N . ARG A 1 101 ? -1.145 14.061 5.212 1.00 89.69 101 ARG A N 1
ATOM 723 C CA . ARG A 1 101 ? -1.550 15.272 5.945 1.00 89.69 101 ARG A CA 1
ATOM 724 C C . ARG A 1 101 ? -1.576 14.981 7.453 1.00 89.69 101 ARG A C 1
ATOM 726 O O . ARG A 1 101 ? -2.242 14.028 7.832 1.00 89.69 101 ARG A O 1
ATOM 733 N N . PRO A 1 102 ? -0.886 15.730 8.325 1.00 88.94 102 PRO A N 1
ATOM 734 C CA . PRO A 1 102 ? -0.990 15.510 9.765 1.00 88.94 102 PRO A CA 1
ATOM 735 C C . PRO A 1 102 ? -2.373 15.945 10.301 1.00 88.94 102 PRO A C 1
ATOM 737 O O . PRO A 1 102 ? -2.982 16.842 9.719 1.00 88.94 102 PRO A O 1
ATOM 740 N N . PRO A 1 103 ? -2.850 15.379 11.425 1.00 91.12 103 PRO A N 1
ATOM 741 C CA . PRO A 1 103 ? -2.255 14.263 12.163 1.00 91.12 103 PRO A CA 1
ATOM 742 C C . PRO A 1 103 ? -2.363 12.926 11.404 1.00 91.12 103 PRO A C 1
ATOM 744 O O . PRO A 1 103 ? -3.326 12.666 10.684 1.00 91.12 103 PRO A O 1
ATOM 747 N N . TYR A 1 104 ? -1.346 12.074 11.541 1.00 90.62 104 TYR A N 1
ATOM 748 C CA . TYR A 1 104 ? -1.348 10.727 10.973 1.00 90.62 104 TYR A CA 1
ATOM 749 C C . TYR A 1 104 ? -0.512 9.784 11.835 1.00 90.62 104 TYR A C 1
ATOM 751 O O . TYR A 1 104 ? 0.674 10.030 12.048 1.00 90.62 104 TYR A O 1
ATOM 759 N N . ASP A 1 105 ? -1.133 8.697 12.294 1.00 88.88 105 ASP A N 1
ATOM 760 C CA . ASP A 1 105 ? -0.450 7.603 12.979 1.00 88.88 105 ASP A CA 1
ATOM 761 C C . ASP A 1 105 ? -0.347 6.375 12.047 1.00 88.88 105 ASP A 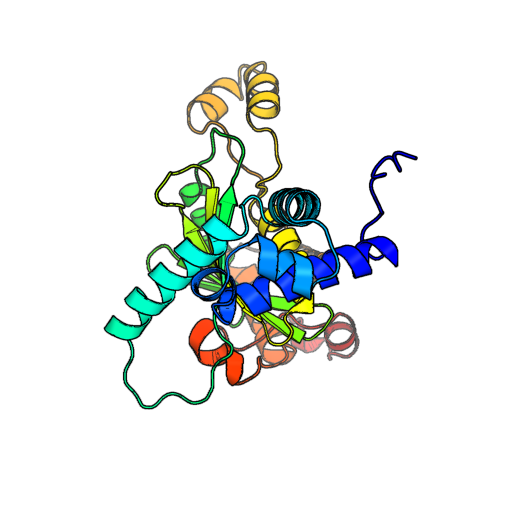C 1
ATOM 763 O O . ASP A 1 105 ? -1.316 5.618 11.884 1.00 88.88 105 ASP A O 1
ATOM 767 N N . PRO A 1 106 ? 0.814 6.156 11.402 1.00 87.06 106 PRO A N 1
ATOM 768 C CA . PRO A 1 106 ? 1.017 5.000 10.533 1.00 87.06 106 PRO A CA 1
ATOM 769 C C . PRO A 1 106 ? 0.994 3.665 11.287 1.00 87.06 106 PRO A C 1
ATOM 771 O O . PRO A 1 106 ? 0.648 2.650 10.679 1.00 87.06 106 PRO A O 1
ATOM 774 N N . ALA A 1 107 ? 1.334 3.629 12.581 1.00 87.12 107 ALA A N 1
ATOM 775 C CA . ALA A 1 107 ? 1.364 2.384 13.346 1.00 87.12 107 ALA A CA 1
ATOM 776 C C . ALA A 1 107 ? -0.046 1.798 13.480 1.00 87.12 107 ALA A C 1
ATOM 778 O O . ALA A 1 107 ? -0.249 0.616 13.212 1.00 87.12 107 ALA A O 1
ATOM 779 N N . VAL A 1 108 ? -1.040 2.647 13.752 1.00 89.56 108 VAL A N 1
ATOM 780 C CA . VAL A 1 108 ? -2.457 2.254 13.817 1.00 89.56 108 VAL A CA 1
ATOM 781 C C . VAL A 1 108 ? -2.949 1.657 12.495 1.00 89.56 108 VAL A C 1
ATOM 783 O O . VAL A 1 108 ? -3.678 0.662 12.481 1.00 89.56 108 VAL A O 1
ATOM 786 N N . THR A 1 109 ? -2.547 2.246 11.367 1.00 91.50 109 THR A N 1
ATOM 787 C CA . THR A 1 109 ? -2.915 1.736 10.037 1.00 91.50 109 THR A CA 1
ATOM 788 C C . THR A 1 109 ? -2.261 0.380 9.769 1.00 91.50 109 THR A C 1
ATOM 790 O O . THR A 1 109 ? -2.919 -0.550 9.298 1.00 91.50 109 THR A O 1
ATOM 793 N N . LEU A 1 110 ? -0.985 0.224 10.125 1.00 92.06 110 LEU A N 1
ATOM 794 C CA . LEU A 1 110 ? -0.274 -1.047 9.991 1.00 92.06 110 LEU A CA 1
ATOM 795 C C . LEU A 1 110 ? -0.858 -2.141 10.890 1.00 92.06 110 LEU A C 1
ATOM 797 O O . LEU A 1 110 ? -0.983 -3.276 10.440 1.00 92.06 110 LEU A O 1
ATOM 801 N N . GLU A 1 111 ? -1.269 -1.823 12.117 1.00 91.88 111 GLU A N 1
ATOM 802 C CA . GLU A 1 111 ? -1.961 -2.762 13.009 1.00 91.88 111 GLU A CA 1
ATOM 803 C C . GLU A 1 111 ? -3.285 -3.246 12.407 1.00 91.88 111 GLU A C 1
ATOM 805 O O . GLU A 1 111 ? -3.585 -4.445 12.431 1.00 91.88 111 GLU A O 1
ATOM 810 N N . PHE A 1 112 ? -4.061 -2.338 11.805 1.00 93.62 112 PHE A N 1
ATOM 811 C CA . PHE A 1 112 ? -5.289 -2.696 11.097 1.00 93.62 112 PHE A CA 1
ATOM 812 C C . PHE A 1 112 ? -5.019 -3.667 9.938 1.00 93.62 112 PHE A C 1
ATOM 814 O O . PHE A 1 112 ? -5.738 -4.665 9.791 1.00 93.62 112 PHE A O 1
ATOM 821 N N . LEU A 1 113 ? -3.984 -3.397 9.133 1.00 95.12 113 LEU A N 1
ATOM 822 C CA . LEU A 1 113 ? -3.575 -4.254 8.017 1.00 95.12 113 LEU A CA 1
ATOM 823 C C . LEU A 1 113 ? -3.045 -5.608 8.509 1.00 95.12 113 LEU A C 1
ATOM 825 O O . LEU A 1 113 ? -3.421 -6.648 7.968 1.00 95.12 113 LEU A O 1
ATOM 829 N N . ALA A 1 114 ? -2.246 -5.628 9.580 1.00 94.12 114 ALA A N 1
ATOM 830 C CA . ALA A 1 114 ? -1.660 -6.838 10.161 1.00 94.12 114 ALA A CA 1
ATOM 831 C C . ALA A 1 114 ? -2.724 -7.883 10.519 1.00 94.12 114 ALA A C 1
ATOM 833 O O . ALA A 1 114 ? -2.581 -9.069 10.202 1.00 94.12 114 ALA A O 1
ATOM 834 N N . GLN A 1 115 ? -3.835 -7.428 11.103 1.00 94.69 115 GLN A N 1
ATOM 835 C CA . GLN A 1 115 ? -4.968 -8.276 11.473 1.00 94.69 115 GLN A CA 1
ATOM 836 C C . GLN A 1 115 ? -5.662 -8.937 10.280 1.00 94.69 115 GLN A C 1
ATOM 838 O O . GLN A 1 115 ? -6.380 -9.908 10.498 1.00 94.69 115 GLN A O 1
ATOM 843 N N . ARG A 1 116 ? -5.475 -8.421 9.056 1.00 95.44 116 ARG A N 1
ATOM 844 C CA . ARG A 1 116 ? -6.200 -8.784 7.822 1.00 95.44 116 ARG A CA 1
ATOM 845 C C . ARG A 1 116 ? -5.300 -9.347 6.721 1.00 95.44 116 ARG A C 1
ATOM 847 O O . ARG A 1 116 ? -5.793 -9.619 5.630 1.00 95.44 116 ARG A O 1
ATOM 854 N N . THR A 1 117 ? -4.016 -9.547 7.015 1.00 96.81 117 THR A N 1
ATOM 855 C CA . THR A 1 117 ? -3.039 -10.113 6.075 1.00 96.81 117 THR A CA 1
ATOM 856 C C . THR A 1 117 ? -3.523 -11.428 5.476 1.00 96.81 117 THR A C 1
ATOM 858 O O . THR A 1 117 ? -3.967 -12.329 6.201 1.00 96.81 117 THR A O 1
ATOM 861 N N . VAL A 1 118 ? -3.396 -11.549 4.158 1.00 97.12 118 VAL A N 1
ATOM 862 C CA . VAL A 1 118 ? -3.646 -12.793 3.431 1.00 97.12 118 VAL A CA 1
ATOM 863 C C . VAL A 1 118 ? -2.328 -13.538 3.204 1.00 97.12 118 VAL A C 1
ATOM 865 O O . VAL A 1 118 ? -1.431 -13.005 2.545 1.00 97.12 118 VAL A O 1
ATOM 868 N N . PRO A 1 119 ? -2.196 -14.775 3.725 1.00 96.25 119 PRO A N 1
ATOM 869 C CA . PRO A 1 119 ? -1.003 -15.589 3.519 1.00 96.25 119 PRO A CA 1
ATOM 870 C C . PRO A 1 119 ? -0.652 -15.741 2.035 1.00 96.25 119 PRO A C 1
ATOM 872 O O . PRO A 1 119 ? -1.530 -15.987 1.211 1.00 96.25 119 PRO A O 1
ATOM 875 N N . GLY A 1 120 ? 0.635 -15.614 1.712 1.00 96.31 120 GLY A N 1
ATOM 876 C CA . GLY A 1 120 ? 1.164 -15.741 0.350 1.00 96.31 120 GLY A CA 1
ATOM 877 C C . GLY A 1 120 ? 1.284 -14.422 -0.415 1.00 96.31 120 GLY A C 1
ATOM 878 O O . GLY A 1 120 ? 2.140 -14.339 -1.291 1.00 96.31 120 GLY A O 1
ATOM 879 N N . ILE A 1 121 ? 0.507 -13.390 -0.060 1.00 97.88 121 ILE A N 1
ATOM 880 C CA . ILE A 1 121 ? 0.533 -12.081 -0.748 1.00 97.88 121 ILE A CA 1
ATOM 881 C C . ILE A 1 121 ? 0.781 -10.888 0.179 1.00 97.88 121 ILE A C 1
ATOM 883 O O . ILE A 1 121 ? 1.185 -9.830 -0.292 1.00 97.88 121 ILE A O 1
ATOM 887 N N . GLU A 1 122 ? 0.538 -11.035 1.483 1.00 97.88 122 GLU A N 1
ATOM 888 C CA . GLU A 1 122 ? 0.767 -9.996 2.483 1.00 97.88 122 GLU A CA 1
ATOM 889 C C . GLU A 1 122 ? 1.447 -10.579 3.721 1.00 97.88 122 GLU A C 1
ATOM 891 O O . GLU A 1 122 ? 1.092 -11.653 4.215 1.00 97.88 122 GLU A O 1
ATOM 896 N N . HIS A 1 123 ? 2.378 -9.820 4.285 1.00 97.12 123 HIS A N 1
ATOM 897 C CA . HIS A 1 123 ? 3.064 -10.170 5.515 1.00 97.12 123 HIS A CA 1
ATOM 898 C C . HIS A 1 123 ? 3.311 -8.931 6.372 1.00 97.12 123 HIS A C 1
ATOM 900 O O . HIS A 1 123 ? 3.667 -7.872 5.861 1.00 97.12 123 HIS A O 1
ATOM 906 N N . VAL A 1 124 ? 3.163 -9.076 7.689 1.00 95.44 124 VAL A N 1
ATOM 907 C CA . VAL A 1 124 ? 3.616 -8.074 8.658 1.00 95.44 124 VAL A CA 1
ATOM 908 C C . VAL A 1 124 ? 4.603 -8.727 9.612 1.00 95.44 124 VAL A C 1
ATOM 910 O O . VAL A 1 124 ? 4.271 -9.713 10.267 1.00 95.44 124 VAL A O 1
ATOM 913 N N . GLY A 1 125 ? 5.799 -8.149 9.705 1.00 91.00 125 GLY A N 1
ATOM 914 C CA . GLY A 1 125 ? 6.868 -8.605 10.587 1.00 91.00 125 GLY A CA 1
ATOM 915 C C . GLY A 1 125 ? 7.862 -7.481 10.867 1.00 91.00 125 GLY A C 1
ATOM 916 O O . GLY A 1 125 ? 8.175 -6.693 9.981 1.00 91.00 125 GLY A O 1
ATOM 917 N N . GLY A 1 126 ? 8.328 -7.361 12.115 1.00 86.44 126 GLY A N 1
ATOM 918 C CA . GLY A 1 126 ? 9.334 -6.358 12.495 1.00 86.44 126 GLY A CA 1
ATOM 919 C C . GLY A 1 126 ? 8.918 -4.893 12.280 1.00 86.44 126 GLY A C 1
ATOM 920 O O . GLY A 1 126 ? 9.782 -4.057 12.057 1.00 86.44 126 GLY A O 1
ATOM 921 N N . GLY A 1 127 ? 7.615 -4.581 12.306 1.00 88.25 127 GLY A N 1
ATOM 922 C CA . GLY A 1 127 ? 7.098 -3.228 12.036 1.00 88.25 127 GLY A CA 1
ATOM 923 C C . GLY A 1 127 ? 6.977 -2.869 10.548 1.00 88.25 127 GLY A C 1
ATOM 924 O O . GLY A 1 127 ? 6.626 -1.738 10.223 1.00 88.25 127 GLY A O 1
ATOM 925 N N . ARG A 1 128 ? 7.229 -3.832 9.653 1.00 93.19 128 ARG A N 1
ATOM 926 C CA . ARG A 1 128 ? 7.160 -3.685 8.195 1.00 93.19 128 ARG A CA 1
ATOM 927 C C . ARG A 1 128 ? 5.966 -4.452 7.638 1.00 93.19 128 ARG A C 1
ATOM 929 O O . ARG A 1 128 ? 5.819 -5.646 7.904 1.00 93.19 128 ARG A O 1
ATOM 936 N N . TYR A 1 129 ? 5.140 -3.787 6.837 1.00 96.94 129 TYR A N 1
ATOM 937 C CA . TYR A 1 129 ? 4.109 -4.417 6.009 1.00 96.94 129 TYR A CA 1
ATOM 938 C C . TYR A 1 129 ? 4.669 -4.651 4.611 1.00 96.94 129 TYR A C 1
ATOM 940 O O . TYR A 1 129 ? 5.133 -3.721 3.965 1.00 96.94 129 TYR A O 1
ATOM 948 N N . THR A 1 130 ? 4.643 -5.890 4.141 1.00 97.88 130 THR A N 1
ATOM 949 C CA . THR A 1 130 ? 5.111 -6.276 2.806 1.00 97.88 130 THR A CA 1
ATOM 950 C C . THR A 1 130 ? 3.946 -6.873 2.040 1.00 97.88 130 THR A C 1
ATOM 952 O O . THR A 1 130 ? 3.215 -7.694 2.594 1.00 97.88 130 THR A O 1
ATOM 955 N N . ARG A 1 131 ? 3.771 -6.479 0.779 1.00 98.12 131 ARG A N 1
ATOM 956 C CA . ARG A 1 131 ? 2.787 -7.094 -0.107 1.00 98.12 131 ARG A CA 1
ATOM 957 C C . ARG A 1 131 ? 3.263 -7.199 -1.544 1.00 98.12 131 ARG A C 1
ATOM 959 O O . ARG A 1 131 ? 4.039 -6.367 -2.014 1.00 98.12 131 ARG A O 1
ATOM 966 N N . THR A 1 132 ? 2.709 -8.167 -2.252 1.00 98.38 132 THR A N 1
ATOM 967 C CA . THR A 1 132 ? 2.778 -8.251 -3.711 1.00 98.38 132 THR A CA 1
ATOM 968 C C . THR A 1 132 ? 1.647 -7.439 -4.355 1.00 98.38 132 THR A C 1
ATOM 970 O O . THR A 1 132 ? 0.616 -7.129 -3.738 1.00 98.38 132 THR A O 1
ATOM 973 N N . LEU A 1 133 ? 1.869 -7.031 -5.601 1.00 98.00 133 LEU A N 1
ATOM 974 C CA . LEU A 1 133 ? 0.980 -6.209 -6.414 1.00 98.00 133 LEU A CA 1
ATOM 975 C C . LEU A 1 133 ? 0.928 -6.793 -7.828 1.00 98.00 133 LEU A C 1
ATOM 977 O O . LEU A 1 133 ? 1.976 -7.022 -8.422 1.00 98.00 133 LEU A O 1
ATOM 981 N N . SER A 1 134 ? -0.274 -6.977 -8.374 1.00 96.69 134 SER A N 1
ATOM 982 C CA . SER A 1 134 ? -0.477 -7.202 -9.812 1.00 96.69 134 SER A CA 1
ATOM 983 C C . SER A 1 134 ? -0.746 -5.861 -10.490 1.00 96.69 134 SER A C 1
ATOM 985 O O . SER A 1 134 ? -1.770 -5.230 -10.219 1.00 96.69 134 SER A O 1
ATOM 987 N N . LEU A 1 135 ? 0.210 -5.363 -11.269 1.00 95.19 135 LEU A N 1
ATOM 988 C CA . LEU A 1 135 ? 0.227 -4.024 -11.862 1.00 95.19 135 LEU A CA 1
ATOM 989 C C . LEU A 1 135 ? 0.013 -4.119 -13.390 1.00 95.19 135 LEU A C 1
ATOM 991 O O . LEU A 1 135 ? 0.026 -5.219 -13.937 1.00 95.19 135 LEU A O 1
ATOM 995 N N . PRO A 1 136 ? -0.257 -3.000 -14.090 1.00 92.62 136 PRO A N 1
ATOM 996 C CA . PRO A 1 136 ? -0.589 -3.037 -15.517 1.00 92.62 136 PRO A CA 1
ATOM 997 C C . PRO A 1 136 ? 0.446 -3.705 -16.436 1.00 92.62 136 PRO A C 1
ATOM 999 O O . PRO A 1 136 ? 0.044 -4.289 -17.442 1.00 92.62 136 PRO A O 1
ATOM 1002 N N . HIS A 1 137 ? 1.744 -3.618 -16.128 1.00 89.69 137 HIS A N 1
ATOM 1003 C CA . HIS A 1 137 ? 2.820 -4.130 -16.986 1.00 89.69 137 HIS A CA 1
ATOM 1004 C C . HIS A 1 137 ? 3.595 -5.310 -16.380 1.00 89.69 137 HIS A C 1
ATOM 1006 O O . HIS A 1 137 ? 4.456 -5.870 -17.056 1.00 89.69 137 HIS A O 1
ATOM 1012 N N . GLY A 1 138 ? 3.289 -5.705 -15.145 1.00 93.19 138 GLY A N 1
ATOM 1013 C CA . GLY A 1 138 ? 3.920 -6.826 -14.457 1.00 93.19 138 GLY A CA 1
ATOM 1014 C C . GLY A 1 138 ? 3.577 -6.845 -12.972 1.00 93.19 138 GLY A C 1
ATOM 1015 O O . GLY A 1 138 ? 2.612 -6.229 -12.516 1.00 93.19 138 GLY A O 1
ATOM 1016 N N . HIS A 1 139 ? 4.371 -7.554 -12.184 1.00 96.94 139 HIS A N 1
ATOM 1017 C CA . HIS A 1 139 ? 4.232 -7.570 -10.738 1.00 96.94 139 HIS A CA 1
ATOM 1018 C C . HIS A 1 139 ? 5.134 -6.544 -10.055 1.00 96.94 139 HIS A C 1
ATOM 1020 O O . HIS A 1 139 ? 6.157 -6.080 -10.567 1.00 96.94 139 HIS A O 1
ATOM 1026 N N . GLY A 1 140 ? 4.754 -6.213 -8.828 1.00 96.56 140 GLY A N 1
ATOM 1027 C CA . GLY A 1 140 ? 5.569 -5.418 -7.930 1.00 96.56 140 GLY A CA 1
ATOM 1028 C C . GLY A 1 140 ? 5.487 -5.915 -6.499 1.00 96.56 140 GLY A C 1
ATOM 1029 O O . GLY A 1 140 ? 4.568 -6.631 -6.104 1.00 96.56 140 GLY A O 1
ATOM 1030 N N . VAL A 1 141 ? 6.451 -5.491 -5.697 1.00 97.94 141 VAL A N 1
ATOM 1031 C CA . VAL A 1 141 ? 6.490 -5.721 -4.258 1.00 97.94 141 VAL A CA 1
ATOM 1032 C C . VAL A 1 141 ? 6.630 -4.381 -3.577 1.00 97.94 141 VAL A C 1
ATOM 1034 O O . VAL A 1 141 ? 7.588 -3.650 -3.826 1.00 97.94 141 VAL A O 1
ATOM 1037 N N . ALA A 1 142 ? 5.692 -4.086 -2.687 1.00 97.62 142 ALA A N 1
ATOM 1038 C CA . ALA A 1 142 ? 5.752 -2.924 -1.828 1.00 97.62 142 ALA A CA 1
ATOM 1039 C C . ALA A 1 142 ? 6.033 -3.356 -0.399 1.00 97.62 142 ALA A C 1
ATOM 1041 O O . ALA A 1 142 ? 5.348 -4.208 0.167 1.00 97.62 142 ALA A O 1
ATOM 1042 N N . ALA A 1 143 ? 7.015 -2.707 0.193 1.00 96.44 143 ALA A N 1
ATOM 1043 C CA . ALA A 1 143 ? 7.343 -2.841 1.584 1.00 96.44 143 ALA A CA 1
ATOM 1044 C C . ALA A 1 143 ? 7.277 -1.491 2.272 1.00 96.44 143 ALA A C 1
ATOM 1046 O O . ALA A 1 143 ? 7.899 -0.533 1.828 1.00 96.44 143 ALA A O 1
ATOM 1047 N N . VAL A 1 144 ? 6.524 -1.430 3.356 1.00 95.62 144 VAL A N 1
ATOM 1048 C CA . VAL A 1 144 ? 6.087 -0.186 3.964 1.00 95.62 144 VAL A CA 1
ATOM 1049 C C . VAL A 1 144 ? 6.398 -0.196 5.449 1.00 95.62 144 VAL A C 1
ATOM 1051 O O . VAL A 1 144 ? 6.064 -1.145 6.160 1.00 95.62 144 VAL A O 1
ATOM 1054 N N . GLU A 1 145 ? 7.003 0.889 5.908 1.00 94.19 145 GLU A N 1
ATOM 1055 C CA . GLU A 1 145 ? 7.315 1.155 7.309 1.00 94.19 145 GLU A CA 1
ATOM 1056 C C . GLU A 1 145 ? 6.813 2.560 7.682 1.00 94.19 145 GLU A C 1
ATOM 1058 O O . GLU A 1 145 ? 6.692 3.431 6.810 1.00 94.19 145 GLU A O 1
ATOM 1063 N N . PRO A 1 146 ? 6.521 2.825 8.968 1.00 91.75 146 PRO A N 1
ATOM 1064 C CA . PRO A 1 146 ? 6.316 4.184 9.447 1.00 91.75 146 PRO A CA 1
ATOM 1065 C C . PRO A 1 146 ? 7.496 5.072 9.063 1.00 91.75 146 PRO A C 1
ATOM 1067 O O . PRO A 1 146 ? 8.652 4.715 9.295 1.00 91.75 146 PRO A O 1
ATOM 1070 N N . SER A 1 147 ? 7.210 6.249 8.512 1.00 85.94 147 SER A N 1
ATOM 1071 C CA . SER A 1 147 ? 8.260 7.230 8.258 1.00 85.94 147 SER A CA 1
ATOM 1072 C C . SER A 1 147 ? 8.921 7.649 9.572 1.00 85.94 147 SER A C 1
ATOM 1074 O O . SER A 1 147 ? 8.236 7.950 10.551 1.00 85.94 147 SER A O 1
ATOM 1076 N N . ALA A 1 148 ? 10.252 7.761 9.579 1.00 77.06 148 ALA A N 1
ATOM 1077 C CA . ALA A 1 148 ? 10.996 8.244 10.746 1.00 77.06 148 ALA A CA 1
ATOM 1078 C C . ALA A 1 148 ? 10.614 9.678 11.165 1.00 77.06 148 ALA A C 1
ATOM 1080 O O . ALA A 1 148 ? 10.822 10.051 12.317 1.00 77.06 148 ALA A O 1
ATOM 1081 N N . SER A 1 149 ? 10.063 10.490 10.251 1.00 72.75 149 SER A N 1
ATOM 1082 C CA . SER A 1 149 ? 9.555 11.830 10.572 1.00 72.75 149 SER A CA 1
ATOM 1083 C C . SER A 1 149 ? 8.110 11.831 11.072 1.00 72.75 149 SER A C 1
ATOM 1085 O O . SER A 1 149 ? 7.597 12.902 11.372 1.00 72.75 149 SER A O 1
ATOM 1087 N N . ALA A 1 150 ? 7.453 10.667 11.160 1.00 69.50 150 ALA A N 1
ATOM 1088 C CA . ALA A 1 150 ? 6.057 10.500 11.576 1.00 69.50 150 ALA A CA 1
ATOM 1089 C C . ALA A 1 150 ? 5.042 11.332 10.760 1.00 69.50 150 ALA A C 1
ATOM 1091 O O . ALA A 1 150 ? 3.955 11.649 11.228 1.00 69.50 150 ALA A O 1
ATOM 1092 N N . THR A 1 151 ? 5.384 11.681 9.517 1.00 79.94 151 THR A N 1
ATOM 1093 C CA . THR A 1 151 ? 4.537 12.479 8.609 1.00 79.94 151 THR A CA 1
ATOM 1094 C C . THR A 1 151 ? 4.023 11.663 7.421 1.00 79.94 151 THR A C 1
ATOM 1096 O O . THR A 1 151 ? 3.674 12.231 6.389 1.00 79.94 151 THR A O 1
ATOM 1099 N N . GLY A 1 152 ? 4.051 10.331 7.500 1.00 90.62 152 GLY A N 1
ATOM 1100 C CA . GLY A 1 152 ? 3.708 9.459 6.379 1.00 90.62 152 GLY A CA 1
ATOM 1101 C C . GLY A 1 152 ? 4.298 8.058 6.506 1.00 90.62 152 GLY A C 1
ATOM 1102 O O . GLY A 1 152 ? 4.498 7.551 7.612 1.00 90.62 152 GLY A O 1
ATOM 1103 N N . ILE A 1 153 ? 4.595 7.452 5.361 1.00 93.56 153 ILE A N 1
ATOM 1104 C CA . ILE A 1 153 ? 5.182 6.115 5.252 1.00 93.56 153 ILE A CA 1
ATOM 1105 C C . ILE A 1 153 ? 6.444 6.138 4.389 1.00 93.56 153 ILE A C 1
ATOM 1107 O O . ILE A 1 153 ? 6.520 6.872 3.400 1.00 93.56 153 ILE A O 1
ATOM 1111 N N . ASP A 1 154 ? 7.416 5.307 4.746 1.00 92.06 154 ASP A N 1
ATOM 1112 C CA . ASP A 1 154 ? 8.560 5.004 3.895 1.00 92.06 154 ASP A CA 1
ATOM 1113 C C . ASP A 1 154 ? 8.264 3.706 3.134 1.00 92.06 154 ASP A C 1
ATOM 1115 O O . ASP A 1 154 ? 7.854 2.703 3.719 1.00 92.06 154 ASP A O 1
ATOM 1119 N N . VAL A 1 155 ? 8.449 3.738 1.817 1.00 93.62 155 VAL A N 1
ATOM 1120 C CA . VAL A 1 155 ? 8.146 2.637 0.902 1.00 93.62 155 VAL A CA 1
ATOM 1121 C C . VAL A 1 155 ? 9.421 2.193 0.203 1.00 93.62 155 VAL A C 1
ATOM 1123 O O . VAL A 1 155 ? 10.114 2.993 -0.423 1.00 93.62 155 VAL A O 1
ATOM 1126 N N . GLU A 1 156 ? 9.712 0.903 0.272 1.00 93.44 156 GLU A N 1
ATOM 1127 C CA . GLU A 1 156 ? 10.633 0.217 -0.622 1.00 93.44 156 GLU A CA 1
ATOM 1128 C C . GLU A 1 156 ? 9.817 -0.543 -1.673 1.00 93.44 156 GLU A C 1
ATOM 1130 O O . GLU A 1 156 ? 9.054 -1.451 -1.344 1.00 93.44 156 GLU A O 1
ATOM 1135 N N . LEU A 1 157 ? 9.939 -0.134 -2.933 1.00 93.88 157 LEU A N 1
ATOM 1136 C CA . LEU A 1 157 ? 9.165 -0.642 -4.056 1.00 93.88 157 LEU A CA 1
ATOM 1137 C C . LEU A 1 157 ? 10.096 -1.341 -5.045 1.00 93.88 157 LEU A C 1
ATOM 1139 O O . LEU A 1 157 ? 11.040 -0.739 -5.545 1.00 93.88 157 LEU A O 1
ATOM 1143 N N . THR A 1 158 ? 9.823 -2.605 -5.341 1.00 93.88 158 THR A N 1
ATOM 1144 C CA . THR A 1 158 ? 10.534 -3.371 -6.373 1.00 93.88 158 THR A CA 1
ATOM 1145 C C . THR A 1 158 ? 9.541 -3.718 -7.471 1.00 93.88 158 THR A C 1
ATOM 1147 O O . THR A 1 158 ? 8.474 -4.240 -7.162 1.00 93.88 158 THR A O 1
ATOM 1150 N N . LEU A 1 159 ? 9.858 -3.404 -8.725 1.00 91.50 159 LEU A N 1
ATOM 1151 C CA . LEU A 1 159 ? 8.958 -3.571 -9.870 1.00 91.50 159 LEU A CA 1
ATOM 1152 C C . LEU A 1 159 ? 9.630 -4.427 -10.942 1.00 91.50 159 LEU A C 1
ATOM 1154 O O . LEU A 1 159 ? 10.832 -4.279 -11.165 1.00 91.50 159 LEU A O 1
ATOM 1158 N N . GLU A 1 160 ? 8.856 -5.277 -11.614 1.00 90.25 160 GLU A N 1
ATOM 1159 C CA . GLU A 1 160 ? 9.288 -5.929 -12.858 1.00 90.25 160 GLU A CA 1
ATOM 1160 C C . GLU A 1 160 ? 9.420 -4.903 -13.990 1.00 90.25 160 GLU A C 1
ATOM 1162 O O . GLU A 1 160 ? 10.412 -4.909 -14.719 1.00 90.25 160 GLU A O 1
ATOM 1167 N N . ASP A 1 161 ? 8.464 -3.972 -14.082 1.00 86.50 161 ASP A N 1
ATOM 1168 C CA . ASP A 1 161 ? 8.459 -2.905 -15.078 1.00 86.50 161 ASP A CA 1
ATOM 1169 C C . ASP A 1 161 ? 8.410 -1.517 -14.410 1.00 86.50 161 ASP A C 1
ATOM 1171 O O . ASP A 1 161 ? 7.506 -1.231 -13.617 1.00 86.50 161 ASP A O 1
ATOM 1175 N N . PRO A 1 162 ? 9.354 -0.607 -14.715 1.00 83.94 162 PRO A N 1
ATOM 1176 C CA . PRO A 1 162 ? 9.383 0.725 -14.117 1.00 83.94 162 PRO A CA 1
ATOM 1177 C C . PRO A 1 162 ? 8.152 1.578 -14.453 1.00 83.94 162 PRO A C 1
ATOM 1179 O O . PRO A 1 162 ? 7.837 2.486 -13.681 1.00 83.94 162 PRO A O 1
ATOM 1182 N N . ARG A 1 163 ? 7.432 1.300 -15.552 1.00 82.62 163 ARG A N 1
ATOM 1183 C CA . ARG A 1 163 ? 6.192 2.010 -15.926 1.00 82.62 163 ARG A CA 1
ATOM 1184 C C . ARG A 1 163 ? 5.088 1.852 -14.884 1.00 82.62 163 ARG A C 1
ATOM 1186 O O . ARG A 1 163 ? 4.192 2.686 -14.815 1.00 82.62 163 ARG A O 1
ATOM 1193 N N . ASP A 1 164 ? 5.182 0.839 -14.027 1.00 90.56 164 ASP A N 1
ATOM 1194 C CA . ASP A 1 164 ? 4.215 0.604 -12.959 1.00 90.56 164 ASP A CA 1
ATOM 1195 C C . ASP A 1 164 ? 4.474 1.415 -11.681 1.00 90.56 164 ASP A C 1
ATOM 1197 O O . ASP A 1 164 ? 3.741 1.274 -10.698 1.00 90.56 164 ASP A O 1
ATOM 1201 N N . LEU A 1 165 ? 5.460 2.320 -11.687 1.00 88.44 165 LEU A N 1
ATOM 1202 C CA . LEU A 1 165 ? 5.771 3.183 -10.549 1.00 88.44 165 LEU A CA 1
ATOM 1203 C C . LEU A 1 165 ? 4.572 4.015 -10.081 1.00 88.44 165 LEU A C 1
ATOM 1205 O O . LEU A 1 165 ? 4.179 3.907 -8.916 1.00 88.44 165 LEU A O 1
ATOM 1209 N N . THR A 1 166 ? 3.992 4.843 -10.953 1.00 86.19 166 THR A N 1
ATOM 1210 C CA . THR A 1 166 ? 2.856 5.692 -10.563 1.00 86.19 166 THR A CA 1
ATOM 1211 C C . THR A 1 166 ? 1.632 4.855 -10.175 1.00 86.19 166 THR A C 1
ATOM 1213 O O . THR A 1 166 ? 1.076 5.106 -9.101 1.00 86.19 166 THR A O 1
ATOM 1216 N N . PRO A 1 167 ? 1.236 3.803 -10.929 1.00 91.31 167 PRO A N 1
ATOM 1217 C CA . PRO A 1 167 ? 0.174 2.893 -10.502 1.00 91.31 167 PRO A CA 1
ATOM 1218 C C . PRO A 1 167 ? 0.398 2.291 -9.109 1.00 91.31 167 PRO A C 1
ATOM 1220 O O . PRO A 1 167 ? -0.525 2.279 -8.290 1.00 91.31 167 PRO A O 1
ATOM 1223 N N . ALA A 1 168 ? 1.612 1.823 -8.805 1.00 95.50 168 ALA A N 1
ATOM 1224 C CA . ALA A 1 168 ? 1.944 1.258 -7.502 1.00 95.50 168 ALA A CA 1
ATOM 1225 C C . ALA A 1 168 ? 1.867 2.307 -6.386 1.00 95.50 168 ALA A C 1
ATOM 1227 O O . ALA A 1 168 ? 1.250 2.056 -5.348 1.00 95.50 168 ALA A O 1
ATOM 1228 N N . VAL A 1 169 ? 2.423 3.503 -6.602 1.00 93.75 169 VAL A N 1
ATOM 1229 C CA . VAL A 1 169 ? 2.343 4.610 -5.639 1.00 93.75 169 VAL A CA 1
ATOM 1230 C C . VAL A 1 169 ? 0.892 5.001 -5.393 1.00 93.75 169 VAL A C 1
ATOM 1232 O O . VAL A 1 169 ? 0.475 5.046 -4.240 1.00 93.75 169 VAL A O 1
ATOM 1235 N N . ALA A 1 170 ? 0.087 5.187 -6.439 1.00 91.69 170 ALA A N 1
ATOM 1236 C CA . ALA A 1 170 ? -1.327 5.527 -6.310 1.00 91.69 170 ALA A CA 1
ATOM 1237 C C . ALA A 1 170 ? -2.109 4.470 -5.508 1.00 91.69 170 ALA A C 1
ATOM 1239 O O . ALA A 1 170 ? -2.951 4.809 -4.675 1.00 91.69 170 ALA A O 1
ATOM 1240 N N . ARG A 1 171 ? -1.813 3.180 -5.709 1.00 96.88 171 ARG A N 1
ATOM 1241 C CA . ARG A 1 171 ? -2.402 2.080 -4.928 1.00 96.88 171 ARG A CA 1
ATOM 1242 C C . ARG A 1 171 ? -1.994 2.123 -3.459 1.00 96.88 171 ARG A C 1
ATOM 1244 O O . ARG A 1 171 ? -2.843 1.913 -2.600 1.00 96.88 171 ARG A O 1
ATOM 1251 N N . LEU A 1 172 ? -0.734 2.430 -3.156 1.00 96.56 172 LEU A N 1
ATOM 1252 C CA . LEU A 1 172 ? -0.260 2.572 -1.777 1.00 96.56 172 LEU A CA 1
ATOM 1253 C C . LEU A 1 172 ? -0.843 3.812 -1.094 1.00 96.56 172 LEU A C 1
ATOM 1255 O O . LEU A 1 172 ? -1.271 3.719 0.054 1.00 96.56 172 LEU A O 1
ATOM 1259 N N . ARG A 1 173 ? -0.944 4.944 -1.803 1.00 94.88 173 ARG A N 1
ATOM 1260 C CA . ARG A 1 173 ? -1.614 6.149 -1.292 1.00 94.88 173 ARG A CA 1
ATOM 1261 C C . ARG A 1 173 ? -3.068 5.865 -0.921 1.00 94.88 173 ARG A C 1
ATOM 1263 O O . ARG A 1 173 ? -3.495 6.297 0.142 1.00 94.88 173 ARG A O 1
ATOM 1270 N N . ARG A 1 174 ? -3.792 5.089 -1.739 1.00 95.50 174 ARG A N 1
ATOM 1271 C CA . ARG A 1 174 ? -5.162 4.634 -1.434 1.00 95.50 174 ARG A CA 1
ATOM 1272 C C . ARG A 1 174 ? -5.218 3.633 -0.285 1.00 95.50 174 ARG A C 1
ATOM 1274 O O . ARG A 1 174 ? -6.067 3.772 0.586 1.00 95.50 174 ARG A O 1
ATOM 1281 N N . LEU A 1 175 ? -4.333 2.636 -0.263 1.00 96.81 175 LEU A N 1
ATOM 1282 C CA . LEU A 1 175 ? -4.305 1.621 0.796 1.00 96.81 175 LEU A CA 1
ATOM 1283 C C . LEU A 1 175 ? -4.094 2.250 2.179 1.00 96.81 175 LEU A C 1
ATOM 1285 O O . LEU A 1 175 ? -4.763 1.864 3.131 1.00 96.81 175 LEU A O 1
ATOM 1289 N N . PHE A 1 176 ? -3.192 3.227 2.275 1.00 95.62 176 PHE A N 1
ATOM 1290 C CA . PHE A 1 176 ? -2.881 3.936 3.519 1.00 95.62 176 PHE A CA 1
ATOM 1291 C C . PHE A 1 176 ? -3.662 5.246 3.695 1.00 95.62 176 PHE A C 1
ATOM 1293 O O . PHE A 1 176 ? -3.444 5.948 4.680 1.00 95.62 176 PHE A O 1
ATOM 1300 N N . ASP A 1 177 ? -4.556 5.575 2.758 1.00 95.00 177 ASP A N 1
ATOM 1301 C CA . ASP A 1 177 ? -5.413 6.765 2.790 1.00 95.00 177 ASP A CA 1
ATOM 1302 C C . ASP A 1 177 ? -4.629 8.070 3.050 1.00 95.00 177 ASP A C 1
ATOM 1304 O O . ASP A 1 177 ? -4.994 8.914 3.866 1.00 95.00 177 ASP A O 1
ATOM 1308 N N . LEU A 1 178 ? -3.490 8.231 2.368 1.00 92.88 178 LEU A N 1
ATOM 1309 C CA . LEU A 1 178 ? -2.525 9.309 2.638 1.00 92.88 178 LEU A CA 1
ATOM 1310 C C . LEU A 1 178 ? -3.022 10.695 2.198 1.00 92.88 178 LEU A C 1
ATOM 1312 O O . LEU A 1 178 ? -2.551 11.715 2.707 1.00 92.88 178 LEU A O 1
ATOM 1316 N N . ASP A 1 179 ? -3.955 10.730 1.248 1.00 90.25 179 ASP A N 1
ATOM 1317 C CA . ASP A 1 179 ? -4.485 11.955 0.643 1.00 90.25 179 ASP A CA 1
ATOM 1318 C C . ASP A 1 179 ? -5.629 12.593 1.439 1.00 90.25 179 ASP A C 1
ATOM 1320 O O . ASP A 1 179 ? -5.921 13.773 1.233 1.00 90.25 179 ASP A O 1
ATOM 1324 N N . SER A 1 180 ? -6.243 11.848 2.366 1.00 90.56 180 SER A N 1
ATOM 1325 C CA . SER A 1 180 ? -7.329 12.359 3.203 1.00 90.56 180 SER A CA 1
ATOM 1326 C C . SER A 1 180 ? -6.894 13.549 4.051 1.00 90.56 180 SER A C 1
ATOM 1328 O O . SER A 1 180 ? -5.756 13.601 4.535 1.00 90.56 180 SER A O 1
ATOM 1330 N N . ASP A 1 181 ? -7.823 14.491 4.234 1.00 93.56 181 ASP A N 1
ATOM 1331 C CA . ASP A 1 181 ? -7.692 15.608 5.165 1.00 93.56 181 ASP A CA 1
ATOM 1332 C C . ASP A 1 181 ? -8.326 15.222 6.513 1.00 93.56 181 ASP A C 1
ATOM 1334 O O . ASP A 1 181 ? -9.548 15.308 6.672 1.00 93.56 181 ASP A O 1
ATOM 1338 N N . PRO A 1 182 ? -7.521 14.729 7.472 1.00 93.12 182 PRO A N 1
ATOM 1339 C CA . PRO A 1 182 ? -8.040 14.231 8.739 1.00 93.12 182 PRO A CA 1
ATOM 1340 C C . PRO A 1 182 ? -8.662 15.335 9.586 1.00 93.12 182 PRO A C 1
ATOM 1342 O O . PRO A 1 182 ? -9.560 15.049 10.364 1.00 93.12 182 PRO A O 1
ATOM 1345 N N . GLN A 1 183 ? -8.203 16.583 9.450 1.00 94.44 183 GLN A N 1
ATOM 1346 C CA . GLN A 1 183 ? -8.656 17.667 10.316 1.00 94.44 183 GLN A CA 1
ATOM 1347 C C . GLN A 1 183 ? -10.126 17.979 10.057 1.00 94.44 183 GLN A C 1
ATOM 1349 O O . GLN A 1 183 ? -10.900 18.083 10.999 1.00 94.44 183 GLN A O 1
ATOM 1354 N N . VAL A 1 184 ? -10.529 18.026 8.783 1.00 95.56 184 VAL A N 1
ATOM 1355 C CA . VAL A 1 184 ? -11.934 18.233 8.398 1.00 95.56 184 VAL A CA 1
ATOM 1356 C C . VAL A 1 184 ? -12.829 17.108 8.931 1.00 95.56 184 VAL A C 1
ATOM 1358 O O . VAL A 1 184 ? -13.943 17.362 9.389 1.00 95.56 184 VAL A O 1
ATOM 1361 N N . VAL A 1 185 ? -12.347 15.862 8.887 1.00 95.19 185 VAL A N 1
ATOM 1362 C CA . VAL A 1 185 ? -13.083 14.695 9.399 1.00 95.19 185 VAL A CA 1
ATOM 1363 C C . VAL A 1 185 ? -13.190 14.751 10.922 1.00 95.19 185 VAL A C 1
ATOM 1365 O O . VAL A 1 185 ? -14.288 14.620 11.459 1.00 95.19 185 VAL A O 1
ATOM 1368 N N . ASP A 1 186 ? -12.076 14.986 11.609 1.00 96.94 186 ASP A N 1
ATOM 1369 C CA . ASP A 1 186 ? -12.011 15.077 13.065 1.00 96.94 186 ASP A CA 1
ATOM 1370 C C . ASP A 1 186 ? -12.899 16.214 13.586 1.00 96.94 186 ASP A C 1
ATOM 1372 O O . ASP A 1 186 ? -13.681 15.996 14.507 1.00 96.94 186 ASP A O 1
ATOM 1376 N N . GLU A 1 187 ? -12.842 17.403 12.975 1.00 97.12 187 GLU A N 1
ATOM 1377 C CA . GLU A 1 187 ? -13.686 18.555 13.323 1.00 97.12 187 GLU A CA 1
ATOM 1378 C C . GLU A 1 187 ? -15.176 18.234 13.180 1.00 97.12 187 GLU A C 1
ATOM 1380 O O . GLU A 1 187 ? -15.974 18.572 14.056 1.00 97.12 187 GLU A O 1
ATOM 1385 N N . HIS A 1 188 ? -15.558 17.551 12.097 1.00 97.56 188 HIS A N 1
ATOM 1386 C CA . HIS A 1 188 ? -16.945 17.166 11.866 1.00 97.56 188 HIS A CA 1
ATOM 1387 C C . HIS A 1 188 ? -17.428 16.119 12.875 1.00 97.56 188 HIS A C 1
ATOM 1389 O O . HIS A 1 188 ? -18.492 16.280 13.472 1.00 97.56 188 HIS A O 1
ATOM 1395 N N . LEU A 1 189 ? -16.652 15.053 13.090 1.00 97.19 189 LEU A N 1
ATOM 1396 C CA . LEU A 1 189 ? -17.023 13.971 14.005 1.00 97.19 189 LEU A CA 1
ATOM 1397 C C . LEU A 1 189 ? -16.999 14.427 15.469 1.00 97.19 189 LEU A C 1
ATOM 1399 O O . LEU A 1 189 ? -17.845 14.002 16.250 1.00 97.19 189 LEU A O 1
ATOM 1403 N N . ALA A 1 190 ? -16.084 15.321 15.845 1.00 97.94 190 ALA A N 1
ATOM 1404 C CA . ALA A 1 190 ? -15.997 15.854 17.202 1.00 97.94 190 ALA A CA 1
ATOM 1405 C C . ALA A 1 190 ? -17.172 16.772 17.582 1.00 97.94 190 ALA A C 1
ATOM 1407 O O . ALA A 1 190 ? -17.346 17.071 18.763 1.00 97.94 190 ALA A O 1
ATOM 1408 N N . ALA A 1 191 ? -17.994 17.204 16.619 1.00 98.19 191 ALA A N 1
ATOM 1409 C CA . ALA A 1 191 ? -19.233 17.920 16.911 1.00 98.19 191 ALA A CA 1
ATOM 1410 C C . ALA A 1 191 ? -20.307 17.014 17.547 1.00 98.19 191 ALA A C 1
ATOM 1412 O O . ALA A 1 191 ? -21.210 17.519 18.217 1.00 98.19 191 ALA A O 1
ATOM 1413 N N . ASP A 1 192 ? -20.215 15.690 17.367 1.00 98.31 192 ASP A N 1
ATOM 1414 C CA . ASP A 1 192 ? -21.099 14.722 18.015 1.00 98.31 192 ASP A CA 1
ATOM 1415 C C . ASP A 1 192 ? -20.568 14.356 19.421 1.00 98.31 192 ASP A C 1
ATOM 1417 O O . ASP A 1 192 ? -19.445 13.852 19.544 1.00 98.31 192 ASP A O 1
ATOM 1421 N N . PRO A 1 193 ? -21.357 14.544 20.500 1.00 98.00 193 PRO A N 1
ATOM 1422 C CA . PRO A 1 193 ? -20.917 14.256 21.867 1.00 98.00 193 PRO A CA 1
ATOM 1423 C C . PRO A 1 193 ? -20.493 12.803 22.133 1.00 98.00 193 PRO A C 1
ATOM 1425 O O . PRO A 1 193 ? -19.686 12.567 23.032 1.00 98.00 193 PRO A O 1
ATOM 1428 N N . LEU A 1 194 ? -21.029 11.826 21.394 1.00 97.88 194 LEU A N 1
ATOM 1429 C CA . LEU A 1 194 ? -20.663 10.413 21.532 1.00 97.88 194 LEU A CA 1
ATOM 1430 C C . LEU A 1 194 ? -19.348 10.088 20.818 1.00 97.88 194 LEU A C 1
ATOM 1432 O O . LEU A 1 194 ? -18.625 9.190 21.251 1.00 97.88 194 LEU A O 1
ATOM 1436 N N . LEU A 1 195 ? -19.024 10.808 19.742 1.00 97.69 195 LEU A N 1
ATOM 1437 C CA . LEU A 1 195 ? -17.813 10.582 18.950 1.00 97.69 195 LEU A CA 1
ATOM 1438 C C . LEU A 1 195 ? -16.634 11.445 19.406 1.00 97.69 195 LEU A C 1
ATOM 1440 O O . LEU A 1 195 ? -15.490 11.013 19.268 1.00 97.69 195 LEU A O 1
ATOM 1444 N N . ALA A 1 196 ? -16.880 12.614 20.001 1.00 97.94 196 ALA A N 1
ATOM 1445 C CA . ALA A 1 196 ? -15.829 13.530 20.445 1.00 97.94 196 ALA A CA 1
ATOM 1446 C C . ALA A 1 196 ? -14.747 12.872 21.331 1.00 97.94 196 ALA A C 1
ATOM 1448 O O . ALA A 1 196 ? -13.562 13.084 21.057 1.00 97.94 196 ALA A O 1
ATOM 1449 N N . PRO A 1 197 ? -15.075 12.014 22.326 1.00 98.00 197 PRO A N 1
ATOM 1450 C CA . PRO A 1 197 ? -14.051 11.321 23.110 1.00 98.00 197 PRO A CA 1
ATOM 1451 C C . PRO A 1 197 ? -13.221 10.329 22.281 1.00 98.00 197 PRO A C 1
ATOM 1453 O O . PRO A 1 197 ? -12.041 10.131 22.563 1.00 98.00 197 PRO A O 1
ATOM 1456 N N . LEU A 1 198 ? -13.820 9.710 21.256 1.00 96.25 198 LEU A N 1
ATOM 1457 C CA . LEU A 1 198 ? -13.142 8.754 20.376 1.00 96.25 198 LEU A CA 1
ATOM 1458 C C . LEU A 1 198 ? -12.171 9.460 19.424 1.00 96.25 198 LEU A C 1
ATOM 1460 O O . LEU A 1 198 ? -11.056 8.975 19.232 1.00 96.25 198 LEU A O 1
ATOM 1464 N N . VAL A 1 199 ? -12.570 10.613 18.876 1.00 96.25 199 VAL A N 1
ATOM 1465 C CA . VAL A 1 199 ? -11.700 11.461 18.045 1.00 96.25 199 VAL A CA 1
ATOM 1466 C C . VAL A 1 199 ? -10.526 11.979 18.873 1.00 96.25 199 VAL A C 1
ATOM 1468 O O . VAL A 1 199 ? -9.378 11.834 18.466 1.00 96.25 199 VAL A O 1
ATOM 1471 N N . ALA A 1 200 ? -10.785 12.492 20.081 1.00 95.62 200 ALA A N 1
ATOM 1472 C CA . ALA A 1 200 ? -9.733 12.980 20.974 1.00 95.62 200 ALA A CA 1
ATOM 1473 C C . ALA A 1 200 ? -8.716 11.889 21.363 1.00 95.62 200 ALA A C 1
ATOM 1475 O O . ALA A 1 200 ? -7.538 12.187 21.551 1.00 95.62 200 ALA A O 1
ATOM 1476 N N . ALA A 1 201 ? -9.152 10.628 21.469 1.00 95.12 201 ALA A N 1
ATOM 1477 C CA . ALA A 1 201 ? -8.281 9.500 21.792 1.00 95.12 201 ALA A CA 1
ATOM 1478 C C . ALA A 1 201 ? -7.404 9.028 20.615 1.00 95.12 201 ALA A C 1
ATOM 1480 O O . ALA A 1 201 ? -6.401 8.355 20.843 1.00 95.12 201 ALA A O 1
ATOM 1481 N N . SER A 1 202 ? -7.781 9.324 19.367 1.00 91.94 202 SER A N 1
ATOM 1482 C CA . SER A 1 202 ? -7.083 8.846 18.165 1.00 91.94 202 SER A CA 1
ATOM 1483 C C . SER A 1 202 ? -7.289 9.801 16.975 1.00 91.94 202 SER A C 1
ATOM 1485 O O . SER A 1 202 ? -7.917 9.402 15.987 1.00 91.94 202 SER A O 1
ATOM 1487 N N . PRO A 1 203 ? -6.766 11.039 17.039 1.00 92.94 203 PRO A N 1
ATOM 1488 C CA . PRO A 1 203 ? -6.942 12.028 15.979 1.00 92.94 203 PRO A CA 1
ATOM 1489 C C . PRO A 1 203 ? -6.276 11.584 14.674 1.00 92.94 203 PRO A C 1
ATOM 1491 O O . PRO A 1 203 ? -5.233 10.925 14.670 1.00 92.94 203 PRO A O 1
ATOM 1494 N N . GLY A 1 204 ? -6.881 11.954 13.551 1.00 92.56 204 GLY A N 1
ATOM 1495 C CA . GLY A 1 204 ? -6.403 11.649 12.208 1.00 92.56 204 GLY A CA 1
ATOM 1496 C C . GLY A 1 204 ? -6.385 10.174 11.848 1.00 92.56 204 GLY A C 1
ATOM 1497 O O . GLY A 1 204 ? -5.595 9.747 10.994 1.00 92.56 204 GLY A O 1
ATOM 1498 N N . ARG A 1 205 ? -7.265 9.393 12.483 1.00 93.19 205 ARG A N 1
ATOM 1499 C CA . ARG A 1 205 ? -7.489 7.995 12.126 1.00 93.19 205 ARG A CA 1
ATOM 1500 C C . ARG A 1 205 ? -7.932 7.901 10.666 1.00 93.19 205 ARG A C 1
ATOM 1502 O O . ARG A 1 205 ? -8.847 8.588 10.226 1.00 93.19 205 ARG A O 1
ATOM 1509 N N . ARG A 1 206 ? -7.257 7.026 9.927 1.00 93.88 206 ARG A N 1
ATOM 1510 C CA . ARG A 1 206 ? -7.519 6.767 8.510 1.00 93.88 206 ARG A CA 1
ATOM 1511 C C . ARG A 1 206 ? -8.497 5.632 8.303 1.00 93.88 206 ARG A C 1
ATOM 1513 O O . ARG A 1 206 ? -8.707 4.814 9.202 1.00 93.88 206 ARG A O 1
ATOM 1520 N N . VAL A 1 207 ? -9.036 5.563 7.091 1.00 93.25 207 VAL A N 1
ATOM 1521 C CA . VAL A 1 207 ? -9.801 4.413 6.608 1.00 93.25 207 VAL A CA 1
ATOM 1522 C C . VAL A 1 207 ? -8.928 3.664 5.603 1.00 93.25 207 VAL A C 1
ATOM 1524 O O . VAL A 1 207 ? -8.865 4.077 4.448 1.00 93.25 207 VAL A O 1
ATOM 1527 N N . PRO A 1 208 ? -8.231 2.581 6.007 1.00 92.94 208 PRO A N 1
ATOM 1528 C CA . PRO A 1 208 ? -7.363 1.855 5.089 1.00 92.94 208 PRO A CA 1
ATOM 1529 C C . PRO A 1 208 ? -8.160 1.358 3.883 1.00 92.94 208 PRO A C 1
ATOM 1531 O O . PRO A 1 208 ? -9.176 0.675 4.036 1.00 92.94 208 PRO A O 1
ATOM 1534 N N . GLY A 1 209 ? -7.718 1.761 2.695 1.00 93.62 209 GLY A N 1
ATOM 1535 C CA . GLY A 1 209 ? -8.417 1.525 1.441 1.00 93.62 209 GLY A CA 1
ATOM 1536 C C . GLY A 1 209 ? -8.010 0.210 0.784 1.00 93.62 209 GLY A C 1
ATOM 1537 O O . GLY A 1 209 ? -7.899 -0.835 1.422 1.00 93.62 209 GLY A O 1
ATOM 1538 N N . THR A 1 210 ? -7.783 0.263 -0.528 1.00 91.69 210 THR A N 1
ATOM 1539 C CA . THR A 1 210 ? -7.420 -0.910 -1.325 1.00 91.69 210 THR A CA 1
ATOM 1540 C C . THR A 1 210 ? -6.362 -0.615 -2.380 1.00 91.69 210 T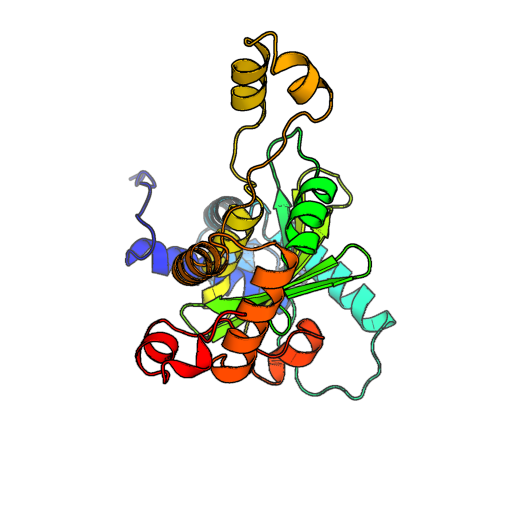HR A C 1
ATOM 1542 O O . THR A 1 210 ? -6.294 0.490 -2.927 1.00 91.69 210 THR A O 1
ATOM 1545 N N . VAL A 1 211 ? -5.567 -1.637 -2.702 1.00 95.44 211 VAL A N 1
ATOM 1546 C CA . VAL A 1 211 ? -4.693 -1.632 -3.879 1.00 95.44 211 VAL A CA 1
ATOM 1547 C C . VAL A 1 211 ? -5.405 -2.095 -5.148 1.00 95.44 211 VAL A C 1
ATOM 1549 O O . VAL A 1 211 ? -4.939 -1.773 -6.236 1.00 95.44 211 VAL A O 1
ATOM 1552 N N . ASP A 1 212 ? -6.496 -2.848 -5.022 1.00 95.19 212 ASP A N 1
ATOM 1553 C CA . ASP A 1 212 ? -7.219 -3.449 -6.136 1.00 95.19 212 ASP A CA 1
ATOM 1554 C C . ASP A 1 212 ? -8.691 -3.697 -5.770 1.00 95.19 212 ASP A C 1
ATOM 1556 O O . ASP A 1 212 ? -9.024 -4.282 -4.736 1.00 95.19 212 ASP A O 1
ATOM 1560 N N . VAL A 1 213 ? -9.596 -3.215 -6.620 1.00 94.81 213 VAL A N 1
ATOM 1561 C CA . VAL A 1 213 ? -11.039 -3.240 -6.340 1.00 94.81 213 VAL A CA 1
ATOM 1562 C C . VAL A 1 213 ? -11.592 -4.664 -6.400 1.00 94.81 213 VAL A C 1
ATOM 1564 O O . VAL A 1 213 ? -12.470 -5.005 -5.605 1.00 94.81 213 VAL A O 1
ATOM 1567 N N . PHE A 1 214 ? -11.077 -5.503 -7.300 1.00 96.56 214 PHE A N 1
ATOM 1568 C CA . PHE A 1 214 ? -11.519 -6.887 -7.427 1.00 96.56 214 PHE A CA 1
ATOM 1569 C C . PHE A 1 214 ? -11.103 -7.711 -6.204 1.00 96.56 214 PHE A C 1
ATOM 1571 O O . PHE A 1 214 ? -11.946 -8.369 -5.593 1.00 96.56 214 PHE A O 1
ATOM 1578 N N . GLU A 1 215 ? -9.847 -7.589 -5.768 1.00 96.81 215 GLU A N 1
ATOM 1579 C CA . GLU A 1 215 ? -9.348 -8.181 -4.524 1.00 96.81 215 GLU A CA 1
ATOM 1580 C C . GLU A 1 215 ? -10.227 -7.790 -3.327 1.00 96.81 215 GLU A C 1
ATOM 1582 O O . GLU A 1 215 ? -10.621 -8.643 -2.527 1.00 96.81 215 GLU A O 1
ATOM 1587 N N . THR A 1 216 ? -10.593 -6.509 -3.210 1.00 95.62 216 THR A N 1
ATOM 1588 C CA . THR A 1 216 ? -11.496 -6.041 -2.149 1.00 95.62 216 THR A CA 1
ATOM 1589 C C . THR A 1 216 ? -12.883 -6.648 -2.246 1.00 95.62 216 THR A C 1
ATOM 1591 O O . THR A 1 216 ? -13.422 -7.053 -1.219 1.00 95.62 216 THR A O 1
ATOM 1594 N N . ALA A 1 217 ? -13.460 -6.734 -3.444 1.00 96.44 217 ALA A N 1
ATOM 1595 C CA . ALA A 1 217 ? -14.777 -7.328 -3.639 1.00 96.44 217 ALA A CA 1
ATOM 1596 C C . ALA A 1 217 ? -14.787 -8.805 -3.218 1.00 96.44 217 ALA A C 1
ATOM 1598 O O . ALA A 1 217 ? -15.666 -9.220 -2.462 1.00 96.44 217 ALA A O 1
ATOM 1599 N N . VAL A 1 218 ? -13.770 -9.578 -3.614 1.00 95.50 218 VAL A N 1
ATOM 1600 C CA . VAL A 1 218 ? -13.632 -10.983 -3.204 1.00 95.50 218 VAL A CA 1
ATOM 1601 C C . VAL A 1 218 ? -13.486 -11.092 -1.687 1.00 95.50 218 VAL A C 1
ATOM 1603 O O . VAL A 1 218 ? -14.223 -11.849 -1.058 1.00 95.50 218 VAL A O 1
ATOM 1606 N N . ARG A 1 219 ? -12.598 -10.302 -1.069 1.00 95.31 219 ARG A N 1
ATOM 1607 C CA . ARG A 1 219 ? -12.424 -10.285 0.396 1.00 95.31 219 ARG A CA 1
ATOM 1608 C C . ARG A 1 219 ? -13.712 -9.901 1.127 1.00 95.31 219 ARG A C 1
ATOM 1610 O O . ARG A 1 219 ? -13.999 -10.467 2.178 1.00 95.31 219 ARG A O 1
ATOM 1617 N N . ALA A 1 220 ? -14.484 -8.961 0.583 1.00 94.81 220 ALA A N 1
ATOM 1618 C CA . ALA A 1 220 ? -15.749 -8.525 1.160 1.00 94.81 220 ALA A CA 1
ATOM 1619 C C . ALA A 1 220 ? -16.804 -9.636 1.121 1.00 94.81 220 ALA A C 1
ATOM 1621 O O . ALA A 1 220 ? -17.471 -9.849 2.127 1.00 94.81 220 ALA A O 1
ATOM 1622 N N . VAL A 1 221 ? -16.925 -10.362 0.003 1.00 94.56 221 VAL A N 1
ATOM 1623 C CA . VAL A 1 221 ? -17.840 -11.511 -0.131 1.00 94.56 221 VAL A CA 1
ATOM 1624 C C . VAL A 1 221 ? -17.407 -12.658 0.780 1.00 94.56 221 VAL A C 1
ATOM 1626 O O . VAL A 1 221 ? -18.210 -13.157 1.561 1.00 94.56 221 VAL A O 1
ATOM 1629 N N . VAL A 1 222 ? -16.127 -13.036 0.743 1.00 93.19 222 VAL A N 1
ATOM 1630 C CA . VAL A 1 222 ? -15.572 -14.107 1.587 1.00 93.19 222 VAL A CA 1
ATOM 1631 C C . VAL A 1 222 ? -15.718 -13.783 3.074 1.00 93.19 222 VAL A C 1
ATOM 1633 O O . VAL A 1 222 ? -15.964 -14.673 3.878 1.00 93.19 222 VAL A O 1
ATOM 1636 N N . GLY A 1 223 ? -15.576 -12.516 3.461 1.00 92.56 223 GLY A N 1
ATOM 1637 C CA . GLY A 1 223 ? -15.694 -12.080 4.851 1.00 92.56 223 GLY A CA 1
ATOM 1638 C C . GLY A 1 223 ? -17.121 -12.057 5.402 1.00 92.56 223 GLY A C 1
ATOM 1639 O O . GLY A 1 223 ? -17.295 -11.767 6.587 1.00 92.56 223 GLY A O 1
ATOM 1640 N N . GLN A 1 224 ? -18.144 -12.334 4.590 1.00 93.12 224 GLN A N 1
ATOM 1641 C CA . GLN A 1 224 ? -19.529 -12.305 5.052 1.00 93.12 224 GLN A CA 1
ATOM 1642 C C . GLN A 1 224 ? -19.780 -13.387 6.105 1.00 93.12 224 GLN A C 1
ATOM 1644 O O . GLN A 1 224 ? -19.446 -14.551 5.919 1.00 93.12 224 GLN A O 1
ATOM 1649 N N . GLN A 1 225 ? -20.404 -12.979 7.216 1.00 89.12 225 GLN A N 1
ATOM 1650 C CA . GLN A 1 225 ? -20.887 -13.858 8.291 1.00 89.12 225 GLN A CA 1
ATOM 1651 C C . GLN A 1 225 ? -19.816 -14.706 9.008 1.00 89.12 225 GLN A C 1
ATOM 1653 O O . GLN A 1 225 ? -20.167 -15.553 9.828 1.00 89.12 225 GLN A O 1
ATOM 1658 N N . ILE A 1 226 ? -18.523 -14.454 8.774 1.00 92.56 226 ILE A N 1
ATOM 1659 C CA . ILE A 1 226 ? -17.416 -15.167 9.426 1.00 92.56 226 ILE A CA 1
ATOM 1660 C C . ILE A 1 226 ? -16.453 -14.211 10.137 1.00 92.56 226 ILE A C 1
ATOM 1662 O O . ILE A 1 226 ? -16.475 -12.996 9.951 1.00 92.56 226 ILE A O 1
ATOM 1666 N N . SER A 1 227 ? -15.589 -14.766 10.988 1.00 94.88 227 SER A N 1
ATOM 1667 C CA . SER A 1 227 ? -14.561 -13.981 11.675 1.00 94.88 227 SER A CA 1
ATOM 1668 C C . SER A 1 227 ? -13.471 -13.498 10.712 1.00 94.88 227 SER A C 1
ATOM 1670 O O . SER A 1 227 ? -13.222 -14.110 9.673 1.00 94.88 227 SER A O 1
ATOM 1672 N N . ILE A 1 228 ? -12.733 -12.451 11.103 1.00 94.38 228 ILE A N 1
ATOM 1673 C CA . ILE A 1 228 ? -11.556 -11.969 10.354 1.00 94.38 228 ILE A CA 1
ATOM 1674 C C . ILE A 1 228 ? -10.530 -13.096 10.157 1.00 94.38 228 ILE A C 1
ATOM 1676 O O . ILE A 1 228 ? -9.957 -13.235 9.079 1.00 94.38 228 ILE A O 1
ATOM 1680 N N . ALA A 1 229 ? -10.314 -13.930 11.179 1.00 94.00 229 ALA A N 1
ATOM 1681 C CA . ALA A 1 229 ? -9.411 -15.074 11.081 1.00 94.00 229 ALA A CA 1
ATOM 1682 C C . ALA A 1 229 ? -9.902 -16.098 10.042 1.00 94.00 229 ALA A C 1
ATOM 1684 O O . ALA A 1 229 ? -9.117 -16.525 9.199 1.00 94.00 229 ALA A O 1
ATOM 1685 N N . GLY A 1 230 ? -11.200 -16.424 10.049 1.00 94.00 230 GLY A N 1
ATOM 1686 C CA . GLY A 1 230 ? -11.811 -17.309 9.054 1.00 94.00 230 GLY A CA 1
ATOM 1687 C C . GLY A 1 230 ? -11.688 -16.757 7.634 1.00 94.00 230 GLY A C 1
ATOM 1688 O O . GLY A 1 230 ? -11.238 -17.466 6.736 1.00 94.00 230 GLY A O 1
ATOM 1689 N N . ALA A 1 231 ? -11.986 -15.469 7.444 1.00 94.75 231 ALA A N 1
ATOM 1690 C CA . ALA A 1 231 ? -11.869 -14.799 6.150 1.00 94.75 231 ALA A CA 1
ATOM 1691 C C . ALA A 1 231 ? -10.437 -14.846 5.603 1.00 94.75 231 ALA A C 1
ATOM 1693 O O . ALA A 1 231 ? -10.236 -15.125 4.420 1.00 94.75 231 ALA A O 1
ATOM 1694 N N . ARG A 1 232 ? -9.427 -14.655 6.462 1.00 95.44 232 ARG A N 1
ATOM 1695 C CA . ARG A 1 232 ? -8.010 -14.791 6.086 1.00 95.44 232 ARG A CA 1
ATOM 1696 C C . ARG A 1 232 ? -7.658 -16.208 5.662 1.00 95.44 232 ARG A C 1
ATOM 1698 O O . ARG A 1 232 ? -6.963 -16.377 4.665 1.00 95.44 232 ARG A O 1
ATOM 1705 N N . THR A 1 233 ? -8.143 -17.219 6.380 1.00 94.19 233 THR A N 1
ATOM 1706 C CA . THR A 1 233 ? -7.913 -18.626 6.026 1.00 94.19 233 THR A CA 1
ATOM 1707 C C . THR A 1 233 ? -8.538 -18.971 4.678 1.00 94.19 233 THR A C 1
ATOM 1709 O O . THR A 1 233 ? -7.870 -19.567 3.834 1.00 94.19 233 THR A O 1
ATOM 1712 N N . VAL A 1 234 ? -9.795 -18.583 4.441 1.00 94.94 234 VAL A N 1
ATOM 1713 C CA . VAL A 1 234 ? -10.471 -18.833 3.159 1.00 94.94 234 VAL A CA 1
ATOM 1714 C C . VAL A 1 234 ? -9.756 -18.098 2.025 1.00 94.94 234 VAL A C 1
ATOM 1716 O O . VAL A 1 234 ? -9.375 -18.731 1.044 1.00 94.94 234 VAL A O 1
ATOM 1719 N N . THR A 1 235 ? -9.487 -16.800 2.189 1.00 96.50 235 THR A N 1
ATOM 1720 C CA . THR A 1 235 ? -8.808 -15.995 1.160 1.00 96.50 235 THR A CA 1
ATOM 1721 C C . THR A 1 235 ? -7.402 -16.526 0.868 1.00 96.50 235 THR A C 1
ATOM 1723 O O . THR A 1 235 ? -7.013 -16.618 -0.290 1.00 96.50 235 THR A O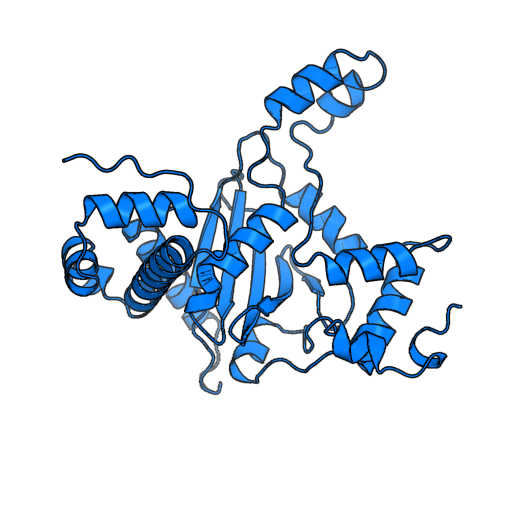 1
ATOM 1726 N N . GLY A 1 236 ? -6.654 -16.958 1.889 1.00 96.44 236 GLY A N 1
ATOM 1727 C CA . GLY A 1 236 ? -5.338 -17.577 1.712 1.00 96.44 236 GLY A CA 1
ATOM 1728 C C . GLY A 1 236 ? -5.387 -18.898 0.938 1.00 96.44 236 GLY A C 1
ATOM 1729 O O . GLY A 1 236 ? -4.490 -19.171 0.144 1.00 96.44 236 GLY A O 1
ATOM 1730 N N . ARG A 1 237 ? -6.441 -19.711 1.106 1.00 96.00 237 ARG A N 1
ATOM 1731 C CA . ARG A 1 237 ? -6.647 -20.921 0.286 1.00 96.00 237 ARG A CA 1
ATOM 1732 C C . ARG A 1 237 ? -6.935 -20.572 -1.173 1.00 96.00 237 ARG A C 1
ATOM 1734 O O . ARG A 1 237 ? -6.344 -21.196 -2.046 1.00 96.00 237 ARG A O 1
ATOM 1741 N N . ILE A 1 238 ? -7.777 -19.565 -1.423 1.00 96.69 238 ILE A N 1
ATOM 1742 C CA . ILE A 1 238 ? -8.076 -19.071 -2.777 1.00 96.69 238 ILE A CA 1
ATOM 1743 C C . ILE A 1 238 ? -6.793 -18.574 -3.453 1.00 96.69 238 ILE A C 1
ATOM 1745 O O . ILE A 1 238 ? -6.474 -19.011 -4.554 1.00 96.69 238 ILE A O 1
ATOM 1749 N N . VAL A 1 239 ? -6.013 -17.731 -2.768 1.00 97.81 239 VAL A N 1
ATOM 1750 C CA . VAL A 1 239 ? -4.709 -17.249 -3.251 1.00 97.81 239 VAL A CA 1
ATOM 1751 C C . VAL A 1 239 ? -3.771 -18.413 -3.548 1.00 97.81 239 VAL A C 1
ATOM 1753 O O . VAL A 1 239 ? -3.174 -18.453 -4.612 1.00 97.81 239 VAL A O 1
ATOM 1756 N N . ARG A 1 240 ? -3.659 -19.399 -2.656 1.00 96.94 240 ARG A N 1
ATOM 1757 C CA . ARG A 1 240 ? -2.786 -20.557 -2.884 1.00 96.94 240 ARG A CA 1
ATOM 1758 C C . ARG A 1 240 ? -3.218 -21.412 -4.080 1.00 96.94 240 ARG A C 1
ATOM 1760 O O . ARG A 1 240 ? -2.365 -22.026 -4.710 1.00 96.94 240 ARG A O 1
ATOM 1767 N N . ALA A 1 241 ? -4.519 -21.507 -4.340 1.00 96.81 241 ALA A N 1
ATOM 1768 C CA . ALA A 1 241 ? -5.061 -22.323 -5.421 1.00 96.81 241 ALA A CA 1
ATOM 1769 C C . ALA A 1 241 ? -5.001 -21.623 -6.786 1.00 96.81 241 ALA A C 1
ATOM 1771 O O . ALA A 1 241 ? -4.786 -22.294 -7.791 1.00 96.81 241 ALA A O 1
ATOM 1772 N N . LEU A 1 242 ? -5.209 -20.303 -6.820 1.00 97.75 242 LEU A N 1
ATOM 1773 C CA . LEU A 1 242 ? -5.452 -19.546 -8.055 1.00 97.75 242 LEU A CA 1
ATOM 1774 C C . LEU A 1 242 ? -4.476 -18.384 -8.289 1.00 97.75 242 LEU A C 1
ATOM 1776 O O . LEU A 1 242 ? -4.544 -17.740 -9.331 1.00 97.75 242 LEU A O 1
ATOM 1780 N N . GLY A 1 243 ? -3.631 -18.052 -7.314 1.00 97.00 243 GLY A N 1
ATOM 1781 C CA . GLY A 1 243 ? -2.692 -16.938 -7.406 1.00 97.00 243 GLY A CA 1
ATOM 1782 C C . GLY A 1 243 ? -1.525 -17.264 -8.329 1.00 97.00 243 GLY A C 1
ATOM 1783 O O . GLY A 1 243 ? -1.029 -18.391 -8.351 1.00 97.00 243 GLY A O 1
ATOM 1784 N N . GLU A 1 244 ? -1.064 -16.262 -9.071 1.00 96.94 244 GLU A N 1
ATOM 1785 C CA . GLU A 1 244 ? 0.107 -16.393 -9.937 1.00 96.94 244 GLU A CA 1
ATOM 1786 C C . GLU A 1 244 ? 1.394 -16.162 -9.129 1.00 96.94 244 GLU A C 1
ATOM 1788 O O . GLU A 1 244 ? 1.425 -15.275 -8.270 1.00 96.94 244 GLU A O 1
ATOM 1793 N N . PRO A 1 245 ? 2.460 -16.948 -9.353 1.00 97.00 245 PRO A N 1
ATOM 1794 C CA . PRO A 1 245 ? 3.733 -16.740 -8.678 1.00 97.00 245 PRO A CA 1
ATOM 1795 C C . PRO A 1 245 ? 4.430 -15.475 -9.180 1.00 97.00 245 PRO A C 1
ATOM 1797 O O . PRO A 1 245 ? 4.477 -15.216 -10.380 1.00 97.00 245 PRO A O 1
ATOM 1800 N N . ILE A 1 246 ? 5.031 -14.720 -8.259 1.00 95.25 246 ILE A N 1
ATOM 1801 C CA . ILE A 1 246 ? 5.897 -13.589 -8.623 1.00 95.25 246 ILE A CA 1
ATOM 1802 C C . ILE A 1 246 ? 7.184 -14.078 -9.297 1.00 95.25 246 ILE A C 1
ATOM 1804 O O . ILE A 1 246 ? 7.671 -15.181 -9.018 1.00 95.25 246 ILE A O 1
ATOM 1808 N N . GLU A 1 247 ? 7.798 -13.244 -10.136 1.00 91.19 247 GLU A N 1
ATOM 1809 C CA . GLU A 1 247 ? 9.090 -13.590 -10.714 1.00 91.19 247 GLU A CA 1
ATOM 1810 C C . GLU A 1 247 ? 10.205 -13.693 -9.659 1.00 91.19 247 GLU A C 1
ATOM 1812 O O . GLU A 1 247 ? 10.213 -13.035 -8.613 1.00 91.19 247 GLU A O 1
ATOM 1817 N N . ARG A 1 248 ? 11.238 -14.490 -9.970 1.00 87.19 248 ARG A N 1
ATOM 1818 C CA . ARG A 1 248 ? 12.423 -14.643 -9.102 1.00 87.19 248 ARG A CA 1
ATOM 1819 C C . ARG A 1 248 ? 13.145 -13.322 -8.835 1.00 87.19 248 ARG A C 1
ATOM 1821 O O . ARG A 1 248 ? 13.792 -13.193 -7.798 1.00 87.19 248 ARG A O 1
ATOM 1828 N N . SER A 1 249 ? 13.038 -12.369 -9.759 1.00 85.69 249 SER A N 1
ATOM 1829 C CA . SER A 1 249 ? 13.586 -11.014 -9.645 1.00 85.69 249 SER A CA 1
ATOM 1830 C C . SER A 1 249 ? 13.012 -10.249 -8.442 1.00 85.69 249 SER A C 1
ATOM 1832 O O . SER A 1 249 ? 13.715 -9.408 -7.877 1.00 85.69 249 SER A O 1
ATOM 1834 N N . LEU A 1 250 ? 11.787 -10.587 -8.011 1.00 90.50 250 LEU A N 1
ATOM 1835 C CA . LEU A 1 250 ? 11.059 -9.978 -6.894 1.00 90.50 250 LEU A CA 1
ATOM 1836 C C . LEU A 1 250 ? 11.135 -10.778 -5.584 1.00 90.50 250 LEU A C 1
ATOM 1838 O O . LEU A 1 250 ? 10.941 -10.212 -4.508 1.00 90.50 250 LEU A O 1
ATOM 1842 N N . ALA A 1 251 ? 11.434 -12.079 -5.650 1.00 88.44 251 ALA A N 1
ATOM 1843 C CA . ALA A 1 251 ? 11.320 -13.006 -4.517 1.00 88.44 251 ALA A CA 1
ATOM 1844 C C . ALA A 1 251 ? 12.068 -12.548 -3.250 1.00 88.44 251 ALA A C 1
ATOM 1846 O O . ALA A 1 251 ? 11.550 -12.658 -2.139 1.00 88.44 251 ALA A O 1
ATOM 1847 N N . ALA A 1 252 ? 13.268 -11.979 -3.407 1.00 87.44 252 ALA A N 1
ATOM 1848 C CA . ALA A 1 252 ? 14.055 -11.482 -2.278 1.00 87.44 252 ALA A CA 1
ATOM 1849 C C . ALA A 1 252 ? 13.391 -10.291 -1.562 1.00 87.44 252 ALA A C 1
ATOM 1851 O O . ALA A 1 252 ? 13.482 -10.186 -0.341 1.00 87.44 252 ALA A O 1
ATOM 1852 N N . ALA A 1 253 ? 12.722 -9.405 -2.305 1.00 86.50 253 ALA A N 1
ATOM 1853 C CA . ALA A 1 253 ? 12.005 -8.263 -1.740 1.00 86.50 253 ALA A CA 1
ATOM 1854 C C . ALA A 1 253 ? 10.661 -8.677 -1.116 1.00 86.50 253 ALA A C 1
ATOM 1856 O O . ALA A 1 253 ? 10.201 -8.042 -0.164 1.00 86.50 253 ALA A O 1
ATOM 1857 N N . ALA A 1 254 ? 10.039 -9.726 -1.666 1.00 87.94 254 ALA A N 1
ATOM 1858 C CA . ALA A 1 254 ? 8.699 -10.181 -1.310 1.00 87.94 254 ALA A CA 1
ATOM 1859 C C . ALA A 1 254 ? 8.639 -11.054 -0.058 1.00 87.94 254 ALA A C 1
ATOM 1861 O O . ALA A 1 254 ? 7.584 -11.102 0.575 1.00 87.94 254 ALA A O 1
ATOM 1862 N N . ALA A 1 255 ? 9.728 -11.751 0.284 1.00 87.62 255 ALA A N 1
ATOM 1863 C CA . ALA A 1 255 ? 9.724 -12.804 1.296 1.00 87.62 255 ALA A CA 1
ATOM 1864 C C . ALA A 1 255 ? 9.001 -12.386 2.601 1.00 87.62 255 ALA A C 1
ATOM 1866 O O . ALA A 1 255 ? 9.313 -11.330 3.162 1.00 87.62 255 ALA A O 1
ATOM 1867 N N . PRO A 1 256 ? 8.050 -13.196 3.116 1.00 92.94 256 PRO A N 1
ATOM 1868 C CA . PRO A 1 256 ? 7.654 -14.539 2.668 1.00 92.94 256 PRO A CA 1
ATOM 1869 C C . PRO A 1 256 ? 6.488 -14.567 1.652 1.00 92.94 256 PRO A C 1
ATOM 1871 O O . PRO A 1 256 ? 5.814 -15.584 1.529 1.00 92.94 256 PRO A O 1
ATOM 1874 N N . CYS A 1 257 ? 6.177 -13.461 0.977 1.00 96.44 257 CYS A N 1
ATOM 1875 C CA . CYS A 1 257 ? 5.142 -13.427 -0.057 1.00 96.44 257 CYS A CA 1
ATOM 1876 C C . CYS A 1 257 ? 5.677 -14.041 -1.360 1.00 96.44 257 CYS A C 1
ATOM 1878 O O . CYS A 1 257 ? 6.809 -13.770 -1.757 1.00 96.44 257 CYS A O 1
ATOM 1880 N N . GLU A 1 258 ? 4.858 -14.849 -2.027 1.00 96.56 258 GLU A N 1
ATOM 1881 C CA . GLU A 1 258 ? 5.262 -15.666 -3.183 1.00 96.56 258 GLU A CA 1
ATOM 1882 C C . GLU A 1 258 ? 4.280 -15.567 -4.355 1.00 96.56 258 GLU A C 1
ATOM 1884 O O . GLU A 1 258 ? 4.615 -15.949 -5.474 1.00 96.56 258 GLU A O 1
ATOM 1889 N N . LEU A 1 259 ? 3.071 -15.059 -4.112 1.00 98.25 259 LEU A N 1
ATOM 1890 C CA . LEU A 1 259 ? 1.974 -15.042 -5.075 1.00 98.25 259 LEU A CA 1
ATOM 1891 C C . LEU A 1 259 ? 1.440 -13.618 -5.230 1.00 98.25 259 LEU A C 1
ATOM 1893 O O . LEU A 1 259 ? 1.611 -12.797 -4.329 1.00 98.25 259 LEU A O 1
ATOM 1897 N N . VAL A 1 260 ? 0.750 -13.327 -6.328 1.00 97.94 260 VAL A N 1
ATOM 1898 C CA . VAL A 1 260 ? -0.189 -12.199 -6.432 1.00 97.94 260 VAL A CA 1
ATOM 1899 C C . VAL A 1 260 ? -1.626 -12.673 -6.238 1.00 97.94 260 VAL A C 1
ATOM 1901 O O . VAL A 1 260 ? -1.930 -13.865 -6.319 1.00 97.94 260 VAL A O 1
ATOM 1904 N N . PHE A 1 261 ? -2.521 -11.734 -5.924 1.00 98.12 261 PHE A N 1
ATOM 1905 C CA . PHE A 1 261 ? -3.941 -12.051 -5.820 1.00 98.12 261 PHE A CA 1
ATOM 1906 C C . PHE A 1 261 ? -4.472 -12.549 -7.182 1.00 98.12 261 PHE A C 1
ATOM 1908 O O . PHE A 1 261 ? -4.069 -11.993 -8.205 1.00 98.12 261 PHE A O 1
ATOM 1915 N N . PRO A 1 262 ? -5.350 -13.571 -7.218 1.00 97.69 262 PRO A N 1
ATOM 1916 C CA . PRO A 1 262 ? -5.881 -14.115 -8.466 1.00 97.69 262 PRO A CA 1
ATOM 1917 C C . PRO A 1 262 ? -6.569 -13.056 -9.330 1.00 97.69 262 PRO A C 1
ATOM 1919 O O . PRO A 1 262 ? -7.307 -12.210 -8.819 1.00 97.69 262 PRO A O 1
ATOM 1922 N N . SER A 1 263 ? -6.378 -13.143 -10.645 1.00 96.56 263 SER A N 1
ATOM 1923 C CA . SER A 1 263 ? -7.090 -12.293 -11.598 1.00 96.56 263 SER A CA 1
ATOM 1924 C C . SER A 1 263 ? -8.594 -12.623 -11.638 1.00 96.56 263 SER A C 1
ATOM 1926 O O . SER A 1 263 ? -8.996 -13.738 -11.282 1.00 96.56 263 SER A O 1
ATOM 1928 N N . PRO A 1 264 ? -9.451 -11.690 -12.102 1.00 97.00 264 PRO A N 1
ATOM 1929 C CA . PRO A 1 264 ? -10.871 -11.968 -12.313 1.00 97.00 264 PRO A CA 1
ATOM 1930 C C . PRO A 1 264 ? -11.129 -13.206 -13.176 1.00 97.00 264 PRO A C 1
ATOM 1932 O O . PRO A 1 264 ? -11.992 -14.016 -12.838 1.00 97.00 264 PRO A O 1
ATOM 1935 N N . ASP A 1 265 ? -10.339 -13.390 -14.235 1.00 97.00 265 ASP A N 1
ATOM 1936 C CA . ASP A 1 265 ? -10.464 -14.529 -15.147 1.00 97.00 265 ASP A CA 1
ATOM 1937 C C . ASP A 1 265 ? -10.083 -15.849 -14.465 1.00 97.00 265 ASP A C 1
ATOM 1939 O O . ASP A 1 265 ? -10.787 -16.849 -14.621 1.00 97.00 265 ASP A O 1
ATOM 1943 N N . ALA A 1 266 ? -9.024 -15.854 -13.645 1.00 96.62 266 ALA A N 1
ATOM 1944 C CA . ALA A 1 266 ? -8.627 -17.032 -12.874 1.00 96.62 266 ALA A CA 1
ATOM 1945 C C . ALA A 1 266 ? -9.710 -17.449 -11.867 1.00 96.62 266 ALA A C 1
ATOM 1947 O O . ALA A 1 266 ? -9.998 -18.636 -11.720 1.00 96.62 266 ALA A O 1
ATOM 1948 N N . VAL A 1 267 ? -10.351 -16.480 -11.203 1.00 96.44 267 VAL A N 1
ATOM 1949 C CA . VAL A 1 267 ? -11.472 -16.739 -10.283 1.00 96.44 267 VAL A CA 1
ATOM 1950 C C . VAL A 1 267 ? -12.703 -17.244 -11.035 1.00 96.44 267 VAL A C 1
ATOM 1952 O O . VAL A 1 267 ? -13.339 -18.190 -10.579 1.00 96.44 267 VAL A O 1
ATOM 1955 N N . ALA A 1 268 ? -13.033 -16.657 -12.187 1.00 96.19 268 ALA A N 1
ATOM 1956 C CA . ALA A 1 268 ? -14.191 -17.057 -12.987 1.00 96.19 268 ALA A CA 1
ATOM 1957 C C . ALA A 1 268 ? -14.052 -18.468 -13.586 1.00 96.19 268 ALA A C 1
ATOM 1959 O O . ALA A 1 268 ? -15.050 -19.173 -13.731 1.00 96.19 268 ALA A O 1
ATOM 1960 N N . ALA A 1 269 ? -12.829 -18.884 -13.923 1.00 96.25 269 ALA A N 1
ATOM 1961 C CA . ALA A 1 269 ? -12.535 -20.207 -14.472 1.00 96.25 269 ALA A CA 1
ATOM 1962 C C . ALA A 1 269 ? -12.372 -21.306 -13.403 1.00 96.25 269 ALA A C 1
ATOM 1964 O O . ALA A 1 269 ? -12.285 -22.487 -13.748 1.00 96.25 269 ALA A O 1
ATOM 1965 N N . ALA A 1 270 ? -12.304 -20.944 -12.119 1.00 95.62 270 ALA A N 1
ATOM 1966 C CA . ALA A 1 270 ? -12.038 -21.885 -11.040 1.00 95.62 270 ALA A CA 1
ATOM 1967 C C . ALA A 1 270 ? -13.243 -22.796 -10.737 1.00 95.62 270 ALA A C 1
ATOM 1969 O O . ALA A 1 270 ? -14.396 -22.354 -10.789 1.00 95.62 270 ALA A O 1
ATOM 1970 N N . PRO A 1 271 ? -13.004 -24.067 -10.365 1.00 93.75 271 PRO A N 1
ATOM 1971 C CA . PRO A 1 271 ? -14.083 -24.953 -9.960 1.00 93.75 271 PRO A CA 1
ATOM 1972 C C . PRO A 1 271 ? -14.665 -24.530 -8.588 1.00 93.75 271 PRO A C 1
ATOM 1974 O O . PRO A 1 271 ? -13.939 -23.986 -7.748 1.00 93.75 271 PRO A O 1
ATOM 1977 N N . PRO A 1 272 ? -15.974 -24.753 -8.326 1.00 90.38 272 PRO A N 1
ATOM 1978 C CA . PRO A 1 272 ? -16.644 -24.229 -7.127 1.00 90.38 272 PRO A CA 1
ATOM 1979 C C . PRO A 1 272 ? -16.072 -24.704 -5.784 1.00 90.38 272 PRO A C 1
ATOM 1981 O O . PRO A 1 272 ? -16.222 -24.021 -4.772 1.00 90.38 272 PRO A O 1
ATOM 1984 N N . ASP A 1 273 ? -15.422 -25.866 -5.754 1.00 90.25 273 ASP A N 1
ATOM 1985 C CA . ASP A 1 273 ? -14.811 -26.455 -4.560 1.00 90.25 273 ASP A CA 1
ATOM 1986 C C . ASP A 1 273 ? -13.645 -25.620 -4.008 1.00 90.25 273 ASP A C 1
ATOM 1988 O O . ASP A 1 273 ? -13.397 -25.640 -2.800 1.00 90.25 273 ASP A O 1
ATOM 1992 N N . VAL A 1 274 ? -12.995 -24.805 -4.846 1.00 89.06 274 VAL A N 1
ATOM 1993 C CA . VAL A 1 274 ? -11.972 -23.834 -4.413 1.00 89.06 274 VAL A CA 1
ATOM 1994 C C . VAL A 1 274 ? -12.548 -22.800 -3.439 1.00 89.06 274 VAL A C 1
ATOM 1996 O O . VAL A 1 274 ? -11.842 -22.321 -2.549 1.00 89.06 274 VAL A O 1
ATOM 1999 N N . PHE A 1 275 ? -13.840 -22.488 -3.560 1.00 88.69 275 PHE A N 1
ATOM 2000 C CA . PHE A 1 275 ? -14.535 -21.490 -2.744 1.00 88.69 275 PHE A CA 1
ATOM 2001 C C . PHE A 1 275 ? -15.297 -22.098 -1.562 1.00 88.69 275 PHE A C 1
ATOM 2003 O O . PHE A 1 275 ? -16.109 -21.414 -0.940 1.00 88.69 275 PHE A O 1
ATOM 2010 N N . ALA A 1 276 ? -15.055 -23.371 -1.233 1.00 84.69 276 ALA A N 1
ATOM 2011 C CA . ALA A 1 276 ? -15.742 -24.044 -0.137 1.00 84.69 276 ALA A CA 1
ATOM 2012 C C . ALA A 1 276 ? -15.549 -23.299 1.199 1.00 84.69 276 ALA A C 1
ATOM 2014 O O . ALA A 1 276 ? -14.432 -23.181 1.727 1.00 84.69 276 ALA A O 1
ATOM 2015 N N . MET A 1 277 ? -16.662 -22.818 1.755 1.00 79.94 277 MET A N 1
ATOM 2016 C CA . MET A 1 277 ? -16.710 -22.156 3.058 1.00 79.94 277 MET A CA 1
ATOM 2017 C C . MET A 1 277 ? -16.731 -23.203 4.186 1.00 79.94 277 MET A C 1
ATOM 2019 O O . MET A 1 277 ? -17.252 -24.301 3.969 1.00 79.94 277 MET A O 1
ATOM 2023 N N . PRO A 1 278 ? -16.114 -22.911 5.346 1.00 67.81 278 PRO A N 1
ATOM 2024 C CA . PRO A 1 278 ? -16.194 -23.772 6.524 1.00 67.81 278 PRO A CA 1
ATOM 2025 C C . PRO A 1 278 ? -17.597 -23.813 7.140 1.00 67.81 278 PRO A C 1
ATOM 2027 O O . PRO A 1 278 ? -18.366 -22.845 6.942 1.00 67.81 278 PRO A O 1
#

Sequence (278 aa):
MSVALGTTAPGSPDWDRRDDVVARAVALIADGVVERAGVTELASMLGIGARQLNELVVTELGATPAKIARDHRRAIVRSAISRSPTAAPTASPLRLALGARPPYDPAVTLEFLAQRTVPGIEHVGGGRYTRTLSLPHGHGVAAVEPSASATGIDVELTLEDPRDLTPAVARLRRLFDLDSDPQVVDEHLAADPLLAPLVAASPGRRVPGTVDVFETAVRAVVGQQISIAGARTVTGRIVRALGEPIERSLAAAAAPCELVFPSPDAVAAAPPDVFAMP

Foldseek 3Di:
DDDPPPDDDPPDPVNLLLLVLLLQLQVVLLVVVCVVPRQQVSQVVSVHGSVVQQVSNCVQQVDGSVVQSVQLVVVVVVVVVVDDPDDDQAFRWGKGFQFAAPPDDVLVLVVVVQLQDAPQAWDDDPQKIKGKDQFPPAIKIWIWHQDPVNGGIMITIGDPDSSRVSLQSVLVCQQRVRHDDQVVVLVVQCVDPVRVVVCVVPGSDDDGGGSDPVLVVQLVVLPPPDDSVQSSVLQNLLCVVAFAFHDPSCVVVRVPHGTDRHDPVSVVPDDCVSNDGD